Protein AF-A0A3B9Y610-F1 (afdb_monomer_lite)

Radius of gyration: 17.4 Å; chains: 1; bounding box: 48×42×44 Å

Foldseek 3Di:
DAPQPLQVLLVVQQFQAEWEPFEFFLADDQLLLLLCLWFVGSQPDDDLDQAADAHDTNVVLCVVLVFDEAEAEAPCVQVVPPLSDCAGPQQQTGNSQPNQSNYPVLVVDPVSVVRYYHNVCVLVCQQVVNHTRYYHYDGTLQQLLQADCDDPVPCRHSVNNSSNSNNNSVVCCVVVVSNCPTPPLQPDFDKDKDKRNADDPVQPAQVAFQPRVSRRHDIIITIQTSPPSGNDYDHPNAYSLLSNLQVCQLSVSDHGDSSVVCVTRHHPCRRSPPND

pLDDT: mean 95.51, std 7.19, range [44.25, 98.88]

Secondary structure (DSSP, 8-state):
-TT-TT-HHHHHHHHHSEEESSEE-SSSSHHHHHHHHHHSS-TT--SSS---B----HHHHHHHTT--EEEEETTGGGGTT-TT-SEETTTTEEGGG-SGGGBHHHHT-HHHHTTEEETHHHHHHHHTT---SEEEEE--TTTSSS-BS--TTSTTBGGGHHHHHHHHHHHHHHHHHHHHTSHHHHTS--EEEEE-SS--TT-------TT-SS-S-B--EEEEESS----EEE-S-EEHHHHHHHHHHHHT----GGGG-TTT----HHHH-TT-

Structure (mmCIF, N/CA/C/O backbone):
data_AF-A0A3B9Y610-F1
#
_entry.id   AF-A0A3B9Y610-F1
#
loop_
_atom_site.group_PDB
_atom_site.id
_atom_site.type_symbol
_atom_site.label_atom_id
_atom_site.label_alt_id
_atom_site.label_comp_id
_atom_site.label_asym_id
_atom_site.label_entity_id
_atom_site.label_seq_id
_atom_site.pdbx_PDB_ins_code
_atom_site.Cartn_x
_atom_site.Cartn_y
_atom_site.Cartn_z
_atom_site.occupancy
_atom_site.B_iso_or_equiv
_atom_site.auth_seq_id
_atom_site.auth_comp_id
_atom_site.auth_asym_id
_atom_site.auth_atom_id
_atom_site.pdbx_PDB_model_num
ATOM 1 N N . MET A 1 1 ? 7.900 -3.998 16.428 1.00 89.62 1 MET A N 1
ATOM 2 C CA . MET A 1 1 ? 7.480 -2.609 16.131 1.00 89.62 1 MET A CA 1
ATOM 3 C C . MET A 1 1 ? 6.734 -1.947 17.295 1.00 89.62 1 MET A C 1
ATOM 5 O O . MET A 1 1 ? 7.245 -0.974 17.835 1.00 89.62 1 MET A O 1
ATOM 9 N N . ILE A 1 2 ? 5.573 -2.460 17.735 1.00 94.31 2 ILE A N 1
ATOM 10 C CA . ILE A 1 2 ? 4.846 -1.898 18.895 1.00 94.31 2 ILE A CA 1
ATOM 11 C C . ILE A 1 2 ? 5.712 -1.953 20.163 1.00 94.31 2 ILE A C 1
ATOM 13 O O . ILE A 1 2 ? 6.322 -2.975 20.463 1.00 94.31 2 ILE A O 1
ATOM 17 N N . GLY A 1 3 ? 5.773 -0.842 20.894 1.00 95.69 3 GLY A N 1
ATOM 18 C CA . GLY A 1 3 ? 6.625 -0.641 22.066 1.00 95.69 3 GLY A CA 1
ATOM 19 C C . GLY A 1 3 ? 8.044 -0.150 21.754 1.00 95.69 3 GLY A C 1
ATOM 20 O O . GLY A 1 3 ? 8.757 0.218 22.686 1.00 95.69 3 GLY A O 1
ATOM 21 N N . ASN A 1 4 ? 8.464 -0.090 20.483 1.00 95.88 4 ASN A N 1
ATOM 22 C CA . ASN A 1 4 ? 9.794 0.406 20.118 1.00 95.88 4 ASN A CA 1
ATOM 23 C C . ASN A 1 4 ? 9.876 1.933 20.316 1.00 95.88 4 ASN A C 1
ATOM 25 O O . ASN A 1 4 ? 9.079 2.675 19.745 1.00 95.88 4 ASN A O 1
ATOM 29 N N . SER A 1 5 ? 10.851 2.421 21.089 1.00 97.88 5 SER A N 1
ATOM 30 C CA . SER A 1 5 ? 11.047 3.855 21.352 1.00 97.88 5 SER A CA 1
ATOM 31 C C . SER A 1 5 ? 11.418 4.678 20.115 1.00 97.88 5 SER A C 1
ATOM 33 O O . SER A 1 5 ? 11.210 5.888 20.124 1.00 97.88 5 SER A O 1
ATOM 35 N N . ASN A 1 6 ? 11.938 4.041 19.062 1.00 97.75 6 ASN A N 1
ATOM 36 C CA . ASN A 1 6 ? 12.231 4.678 17.775 1.00 97.75 6 ASN A CA 1
ATOM 37 C C . ASN A 1 6 ? 10.992 4.807 16.874 1.00 97.75 6 ASN A C 1
ATOM 39 O O . ASN A 1 6 ? 11.077 5.442 15.831 1.00 97.75 6 ASN A O 1
ATOM 43 N N . ALA A 1 7 ? 9.843 4.257 17.286 1.00 98.25 7 ALA A N 1
ATOM 44 C CA . ALA A 1 7 ? 8.570 4.336 16.569 1.00 98.25 7 ALA A CA 1
ATOM 45 C C . ALA A 1 7 ? 7.465 5.053 17.385 1.00 98.25 7 ALA A C 1
ATOM 47 O O . ALA A 1 7 ? 6.404 4.472 17.659 1.00 98.25 7 ALA A O 1
ATOM 48 N N . PRO A 1 8 ? 7.702 6.281 17.892 1.00 98.56 8 PRO A N 1
ATOM 49 C CA . PRO A 1 8 ? 6.757 6.951 18.780 1.00 98.56 8 PRO A CA 1
ATOM 50 C C . PRO A 1 8 ? 5.407 7.255 18.120 1.00 98.56 8 PRO A C 1
ATOM 52 O O . PRO A 1 8 ? 4.385 7.157 18.802 1.00 98.56 8 PRO A O 1
ATOM 55 N N . TRP A 1 9 ? 5.370 7.606 16.831 1.00 98.56 9 TRP A N 1
ATOM 56 C CA . TRP A 1 9 ? 4.111 7.868 16.139 1.00 98.56 9 TRP A CA 1
ATOM 57 C C . TRP A 1 9 ? 3.316 6.582 15.897 1.00 98.56 9 TRP A C 1
ATOM 59 O O . TRP A 1 9 ? 2.118 6.568 16.162 1.00 98.56 9 TRP A O 1
ATOM 69 N N . ILE A 1 10 ? 3.959 5.483 15.502 1.00 98.56 10 ILE A N 1
ATOM 70 C CA . ILE A 1 10 ? 3.293 4.180 15.337 1.00 98.56 10 ILE A CA 1
ATOM 71 C C . ILE A 1 10 ? 2.710 3.710 16.672 1.00 98.56 10 ILE A C 1
ATOM 73 O O . ILE A 1 10 ? 1.565 3.267 16.730 1.00 98.56 10 ILE A O 1
ATOM 77 N N . ASN A 1 11 ? 3.459 3.860 17.769 1.00 98.31 11 ASN A N 1
ATOM 78 C CA . ASN A 1 11 ? 2.964 3.548 19.112 1.00 98.31 11 ASN A CA 1
ATOM 79 C C . ASN A 1 11 ? 1.780 4.424 19.523 1.00 98.31 11 ASN A C 1
ATOM 81 O O . ASN A 1 11 ? 0.880 3.954 20.219 1.00 98.31 11 ASN A O 1
ATOM 85 N N . PHE A 1 12 ? 1.796 5.702 19.142 1.00 97.69 12 PHE A N 1
ATOM 86 C CA . PHE A 1 12 ? 0.671 6.602 19.352 1.00 97.69 12 PHE A CA 1
ATOM 87 C C . PHE A 1 12 ? -0.543 6.143 18.533 1.00 97.69 12 PHE A C 1
ATOM 89 O O . PHE A 1 12 ? -1.613 5.954 19.104 1.00 97.69 12 PHE A O 1
ATOM 96 N N . ALA A 1 13 ? -0.373 5.892 17.236 1.00 96.88 13 ALA A N 1
ATOM 97 C CA . ALA A 1 13 ? -1.438 5.464 16.337 1.00 96.88 13 ALA A CA 1
ATOM 98 C C . ALA A 1 13 ? -2.084 4.149 16.801 1.00 96.88 13 ALA A C 1
ATOM 100 O O . ALA A 1 13 ? -3.302 4.065 16.911 1.00 96.88 13 ALA A O 1
ATOM 101 N N . ALA A 1 14 ? -1.273 3.167 17.197 1.00 96.25 14 ALA A N 1
ATOM 102 C CA . ALA A 1 14 ? -1.730 1.880 17.719 1.00 96.25 14 ALA A CA 1
ATOM 103 C C . ALA A 1 14 ? -2.583 1.979 18.999 1.00 96.25 14 ALA A C 1
ATOM 105 O O . ALA A 1 14 ? -3.322 1.048 19.304 1.00 96.25 14 ALA A O 1
ATOM 106 N N . LYS A 1 15 ? -2.465 3.076 19.761 1.00 95.25 15 LYS A N 1
ATOM 107 C CA . LYS A 1 15 ? -3.249 3.329 20.983 1.00 95.25 15 LYS A CA 1
ATOM 108 C C . LYS A 1 15 ? -4.479 4.202 20.760 1.00 95.25 15 LYS A C 1
ATOM 110 O O . LYS A 1 15 ? -5.330 4.251 21.636 1.00 95.25 15 LYS A O 1
ATOM 115 N N . ASN A 1 16 ? -4.531 4.956 19.664 1.00 94.44 16 ASN A N 1
ATOM 116 C CA . ASN A 1 16 ? -5.570 5.967 19.449 1.00 94.44 16 ASN A CA 1
ATOM 117 C C . ASN A 1 16 ? -6.491 5.634 18.269 1.00 94.44 16 ASN A C 1
ATOM 119 O O . ASN A 1 16 ? -7.596 6.160 18.216 1.00 94.44 16 ASN A O 1
ATOM 123 N N . TYR A 1 17 ? -6.073 4.745 17.364 1.00 94.62 17 TYR A N 1
ATOM 124 C CA . TYR A 1 17 ? -6.817 4.374 16.158 1.00 94.62 17 TYR A CA 1
ATOM 125 C C . TYR A 1 17 ? -7.129 2.871 16.125 1.00 94.62 17 TYR A C 1
ATOM 127 O O . TYR A 1 17 ? -7.078 2.186 17.149 1.00 94.62 17 TYR A O 1
ATOM 135 N N . GLY A 1 18 ? -7.493 2.348 14.952 1.00 95.38 18 GLY A N 1
ATOM 136 C CA . GLY A 1 18 ? -7.676 0.922 14.724 1.00 95.38 18 GLY A CA 1
ATOM 137 C C . GLY A 1 18 ? -6.342 0.181 14.644 1.00 95.38 18 GLY A C 1
ATOM 138 O O . GLY A 1 18 ? -5.476 0.551 13.856 1.00 95.38 18 GLY A O 1
ATOM 139 N N . LEU A 1 19 ? -6.197 -0.895 15.415 1.00 97.12 19 LEU A N 1
ATOM 140 C CA . LEU A 1 19 ? -5.050 -1.802 15.391 1.00 97.12 19 LEU A CA 1
ATOM 141 C C . LEU A 1 19 ? -5.511 -3.247 15.159 1.00 97.12 19 LEU A C 1
ATOM 143 O O . LEU A 1 19 ? -6.217 -3.832 15.988 1.00 97.12 19 LEU A O 1
ATOM 147 N N . ALA A 1 20 ? -5.047 -3.859 14.070 1.00 97.75 20 ALA A N 1
ATOM 148 C CA . ALA A 1 20 ? -5.121 -5.305 13.901 1.00 97.75 20 ALA A CA 1
ATOM 149 C C . ALA A 1 20 ? -3.972 -5.953 14.684 1.00 97.75 20 ALA A C 1
ATOM 151 O O . ALA A 1 20 ? -2.805 -5.842 14.321 1.00 97.75 20 ALA A O 1
ATOM 152 N N . THR A 1 21 ? -4.295 -6.631 15.785 1.00 97.19 21 THR A N 1
ATOM 153 C CA . THR A 1 21 ? -3.287 -7.296 16.634 1.00 97.19 21 THR A CA 1
ATOM 154 C C . THR A 1 21 ? -2.893 -8.682 16.133 1.00 97.19 21 THR A C 1
ATOM 156 O O . THR A 1 21 ? -1.970 -9.283 16.675 1.00 97.19 21 THR A O 1
ATOM 159 N N . ASN A 1 22 ? -3.570 -9.188 15.103 1.00 97.62 22 ASN A N 1
ATOM 160 C CA . ASN A 1 22 ? -3.384 -10.525 14.548 1.00 97.62 22 ASN A CA 1
ATOM 161 C C . ASN A 1 22 ? -3.353 -10.464 13.010 1.00 97.62 22 ASN A C 1
ATOM 163 O O . ASN A 1 22 ? -4.189 -11.066 12.340 1.00 97.62 22 ASN A O 1
ATOM 167 N N . TYR A 1 23 ? -2.438 -9.659 12.465 1.00 98.50 23 TYR A N 1
ATOM 168 C CA . TYR A 1 23 ? -2.268 -9.465 11.026 1.00 98.50 23 TYR A CA 1
ATOM 169 C C . TYR A 1 23 ? -0.932 -10.060 10.562 1.00 98.50 23 TYR A C 1
ATOM 171 O O . TYR A 1 23 ? 0.079 -9.916 11.252 1.00 98.50 23 TYR A O 1
ATOM 179 N N . PHE A 1 24 ? -0.925 -10.701 9.393 1.00 98.44 24 PHE A N 1
ATOM 180 C CA . PHE A 1 24 ? 0.249 -11.361 8.824 1.00 98.44 24 PHE A CA 1
ATOM 181 C C . PHE A 1 24 ? 0.546 -10.924 7.387 1.00 98.44 24 PHE A C 1
ATOM 183 O O . PHE A 1 24 ? -0.374 -10.653 6.610 1.00 98.44 24 PHE A O 1
ATOM 190 N N . GLY A 1 25 ? 1.826 -10.952 7.014 1.00 98.06 25 GLY A N 1
ATOM 191 C CA . GLY A 1 25 ? 2.225 -11.018 5.611 1.00 98.06 25 GLY A CA 1
ATOM 192 C C . GLY A 1 25 ? 1.670 -12.288 4.953 1.00 98.06 25 GLY A C 1
ATOM 193 O O . GLY A 1 25 ? 1.399 -13.295 5.618 1.00 98.06 25 GLY A O 1
ATOM 194 N N . VAL A 1 26 ? 1.482 -12.269 3.638 1.00 98.31 26 VAL A N 1
ATOM 195 C CA . VAL A 1 26 ? 1.035 -13.444 2.871 1.00 98.31 26 VAL A CA 1
ATOM 196 C C . VAL A 1 26 ? 2.190 -14.407 2.620 1.00 98.31 26 VAL A C 1
ATOM 198 O O . VAL A 1 26 ? 1.982 -15.616 2.622 1.00 98.31 26 VAL A O 1
ATOM 201 N N . THR A 1 27 ? 3.405 -13.915 2.408 1.00 97.06 27 THR A N 1
ATOM 202 C CA . THR A 1 27 ? 4.582 -14.763 2.183 1.00 97.06 27 THR A CA 1
ATOM 203 C C . THR A 1 27 ? 5.874 -13.977 2.415 1.00 97.06 27 THR A C 1
ATOM 205 O O . THR A 1 27 ? 5.803 -12.862 2.911 1.00 97.06 27 THR A O 1
ATOM 208 N N . HIS A 1 28 ? 7.013 -14.578 2.073 1.00 94.88 28 HIS A N 1
ATOM 209 C CA . HIS A 1 28 ? 8.310 -13.920 1.891 1.00 94.88 28 HIS A CA 1
ATOM 210 C C . HIS A 1 28 ? 8.792 -14.203 0.459 1.00 94.88 28 HIS A C 1
ATOM 212 O O . HIS A 1 28 ? 8.617 -15.347 0.015 1.00 94.88 28 HIS A O 1
ATOM 218 N N . PRO A 1 29 ? 9.437 -13.266 -0.265 1.00 95.25 29 PRO A N 1
ATOM 219 C CA . PRO A 1 29 ? 9.787 -11.892 0.120 1.00 95.25 29 PRO A CA 1
ATOM 220 C C . PRO A 1 29 ? 8.720 -10.846 -0.294 1.00 95.25 29 PRO A C 1
ATOM 222 O O . PRO A 1 29 ? 7.618 -11.204 -0.725 1.00 95.25 29 PRO A O 1
ATOM 225 N N . SER A 1 30 ? 9.074 -9.557 -0.201 1.00 96.38 30 SER A N 1
ATOM 226 C CA . SER A 1 30 ? 8.234 -8.374 -0.424 1.00 96.38 30 SER A CA 1
ATOM 227 C C . SER A 1 30 ? 7.291 -8.441 -1.627 1.00 96.38 30 SER A C 1
ATOM 229 O O . SER A 1 30 ? 6.075 -8.293 -1.479 1.00 96.38 30 SER A O 1
ATOM 231 N N . GLN A 1 31 ? 7.807 -8.622 -2.847 1.00 98.06 31 GLN A N 1
ATOM 232 C CA . GLN A 1 31 ? 7.026 -8.414 -4.075 1.00 98.06 31 GLN A CA 1
ATOM 233 C C . GLN A 1 31 ? 5.739 -9.259 -4.156 1.00 98.06 31 GLN A C 1
ATOM 235 O O . GLN A 1 31 ? 4.675 -8.695 -4.449 1.00 98.06 31 GLN A O 1
ATOM 240 N N . PRO A 1 32 ? 5.758 -10.576 -3.870 1.00 98.38 32 PRO A N 1
ATOM 241 C CA . PRO A 1 32 ? 4.545 -11.376 -3.737 1.00 98.38 32 PRO A CA 1
ATOM 242 C C . PRO A 1 32 ? 3.454 -10.782 -2.828 1.00 98.38 32 PRO A C 1
ATOM 244 O O . PRO A 1 32 ? 2.271 -10.957 -3.130 1.00 98.38 32 PRO A O 1
ATOM 247 N N . ASN A 1 33 ? 3.811 -10.074 -1.749 1.00 98.62 33 ASN A N 1
ATOM 248 C CA . ASN A 1 33 ? 2.855 -9.444 -0.832 1.00 98.62 33 ASN A CA 1
ATOM 249 C C . ASN A 1 33 ? 2.161 -8.230 -1.465 1.00 98.62 33 ASN A C 1
ATOM 251 O O . ASN A 1 33 ? 0.942 -8.088 -1.340 1.00 98.62 33 ASN A O 1
ATOM 255 N N . TYR A 1 34 ? 2.887 -7.406 -2.228 1.00 98.75 34 TYR A N 1
ATOM 256 C CA . TYR A 1 34 ? 2.302 -6.305 -3.008 1.00 98.75 34 TYR A CA 1
ATOM 257 C C . TYR A 1 34 ? 1.321 -6.820 -4.072 1.00 98.75 34 TYR A C 1
ATOM 259 O O . TYR A 1 34 ? 0.224 -6.273 -4.234 1.00 98.75 34 TYR A O 1
ATOM 267 N N . ILE A 1 35 ? 1.673 -7.913 -4.761 1.00 98.81 35 ILE A N 1
ATOM 268 C CA . ILE A 1 35 ? 0.782 -8.579 -5.726 1.00 98.81 35 ILE A CA 1
ATOM 269 C C . ILE A 1 35 ? -0.437 -9.175 -5.012 1.00 98.81 35 ILE A C 1
ATOM 271 O O . ILE A 1 35 ? -1.568 -8.979 -5.460 1.00 98.81 35 ILE A O 1
ATOM 275 N N . ALA A 1 36 ? -0.248 -9.820 -3.859 1.00 98.75 36 ALA A N 1
ATOM 276 C CA . ALA A 1 36 ? -1.333 -10.343 -3.034 1.00 98.75 36 ALA A CA 1
ATOM 277 C C . ALA A 1 36 ? -2.319 -9.251 -2.591 1.00 98.75 36 ALA A C 1
ATOM 279 O O . ALA A 1 36 ? -3.531 -9.439 -2.715 1.00 98.75 36 ALA A O 1
ATOM 280 N N . ALA A 1 37 ? -1.811 -8.098 -2.149 1.00 98.81 37 ALA A N 1
ATOM 281 C CA . ALA A 1 37 ? -2.604 -6.954 -1.703 1.00 98.81 37 ALA A CA 1
ATOM 282 C C . ALA A 1 37 ? -3.387 -6.258 -2.830 1.00 98.81 37 ALA A C 1
ATOM 284 O O . ALA A 1 37 ? -4.297 -5.484 -2.546 1.00 98.81 37 ALA A O 1
ATOM 285 N N . THR A 1 38 ? -3.043 -6.504 -4.099 1.00 98.88 38 THR A N 1
ATOM 286 C CA . THR A 1 38 ? -3.641 -5.803 -5.251 1.00 98.88 38 THR A CA 1
ATOM 287 C C . THR A 1 38 ? -4.281 -6.722 -6.294 1.00 98.88 38 THR A C 1
ATOM 289 O O . THR A 1 38 ? -4.947 -6.231 -7.200 1.00 98.88 38 THR A O 1
ATOM 292 N N . SER A 1 39 ? -4.147 -8.044 -6.166 1.00 98.75 39 SER A N 1
ATOM 293 C CA . SER A 1 39 ? -4.788 -9.031 -7.056 1.00 98.75 39 SER A CA 1
ATOM 294 C C . SER A 1 39 ? -5.386 -10.245 -6.330 1.00 98.75 39 SER A C 1
ATOM 296 O O . SER A 1 39 ? -5.898 -11.166 -6.970 1.00 98.75 39 SER A O 1
ATOM 298 N N . GLY A 1 40 ? -5.305 -10.281 -4.996 1.00 98.56 40 GLY A N 1
ATOM 299 C CA . GLY A 1 40 ? -5.894 -11.336 -4.169 1.00 98.56 40 GLY A CA 1
ATOM 300 C C . GLY A 1 40 ? -5.179 -12.687 -4.255 1.00 98.56 40 GLY A C 1
ATOM 301 O O . GLY A 1 40 ? -5.732 -13.702 -3.845 1.00 98.56 40 GLY A O 1
ATOM 302 N N . SER A 1 41 ? -3.976 -12.742 -4.828 1.00 98.38 41 SER A N 1
ATOM 303 C CA . SER A 1 41 ? -3.120 -13.932 -4.910 1.00 98.38 41 SER A CA 1
ATOM 304 C C . SER A 1 41 ? -1.678 -13.502 -5.162 1.00 98.38 41 SER A C 1
ATOM 306 O O . SER A 1 41 ? -1.453 -12.421 -5.689 1.00 98.38 41 SER A O 1
ATOM 308 N N . THR A 1 42 ? -0.693 -14.351 -4.865 1.00 98.44 42 THR A N 1
ATOM 309 C CA . THR A 1 42 ? 0.686 -14.120 -5.337 1.00 98.44 42 THR A CA 1
ATOM 310 C C . THR A 1 42 ? 0.825 -14.362 -6.844 1.00 98.44 42 THR A C 1
ATOM 312 O O . THR A 1 42 ? 1.830 -13.994 -7.438 1.00 98.44 42 THR A O 1
ATOM 315 N N . ASN A 1 43 ? -0.167 -15.005 -7.481 1.00 98.06 43 ASN A N 1
ATOM 316 C CA . ASN A 1 43 ? -0.164 -15.387 -8.899 1.00 98.06 43 ASN A CA 1
ATOM 317 C C . ASN A 1 43 ? 1.102 -16.145 -9.342 1.00 98.06 43 ASN A C 1
ATOM 319 O O . ASN A 1 43 ? 1.513 -16.063 -10.497 1.00 98.06 43 ASN A O 1
ATOM 323 N N . GLY A 1 44 ? 1.703 -16.908 -8.423 1.00 96.94 44 GLY A N 1
ATOM 324 C CA . GLY A 1 44 ? 2.918 -17.680 -8.684 1.00 96.94 44 GLY A CA 1
ATOM 325 C C . GLY A 1 44 ? 4.213 -16.865 -8.651 1.00 96.94 44 GLY A C 1
ATOM 326 O O . GLY A 1 44 ? 5.258 -17.420 -8.976 1.00 96.94 44 GLY A O 1
ATOM 327 N N . VAL A 1 45 ? 4.168 -15.588 -8.259 1.00 97.94 45 VAL A N 1
ATOM 328 C CA . VAL A 1 45 ? 5.365 -14.800 -7.937 1.00 97.94 45 VAL A CA 1
ATOM 329 C C . VAL A 1 45 ? 5.939 -15.317 -6.617 1.00 97.94 45 VAL A C 1
ATOM 331 O O . VAL A 1 45 ? 5.195 -15.498 -5.651 1.00 97.94 45 VAL A O 1
ATOM 334 N N . ILE A 1 46 ? 7.243 -15.597 -6.600 1.00 96.44 46 ILE A N 1
ATOM 335 C CA . ILE A 1 46 ? 7.940 -16.259 -5.480 1.00 96.44 46 ILE A CA 1
ATOM 336 C C . ILE A 1 46 ? 9.185 -15.507 -4.999 1.00 96.44 46 ILE A C 1
ATOM 338 O O . ILE A 1 46 ? 9.799 -15.919 -4.021 1.00 96.44 46 ILE A O 1
ATOM 342 N N . ASP A 1 47 ? 9.591 -14.458 -5.706 1.00 96.38 47 ASP A N 1
ATOM 343 C CA . ASP A 1 47 ? 10.779 -13.672 -5.402 1.00 96.38 47 ASP A CA 1
ATOM 344 C C . ASP A 1 47 ? 10.592 -12.212 -5.845 1.00 96.38 47 ASP A C 1
ATOM 346 O O . ASP A 1 47 ? 9.533 -11.842 -6.356 1.00 96.38 47 ASP A O 1
ATOM 350 N N . ASP A 1 48 ? 11.627 -11.405 -5.614 1.00 96.25 48 ASP A N 1
ATOM 351 C CA . ASP A 1 48 ? 11.679 -9.968 -5.901 1.00 96.25 48 ASP A CA 1
ATOM 352 C C . ASP A 1 48 ? 12.191 -9.638 -7.322 1.00 96.25 48 ASP A C 1
ATOM 354 O O . ASP A 1 48 ? 12.646 -8.522 -7.592 1.00 96.25 48 ASP A O 1
ATOM 358 N N . SER A 1 49 ? 12.203 -10.614 -8.236 1.00 97.31 49 SER A N 1
ATOM 359 C CA . SER A 1 49 ? 12.646 -10.383 -9.611 1.00 97.31 49 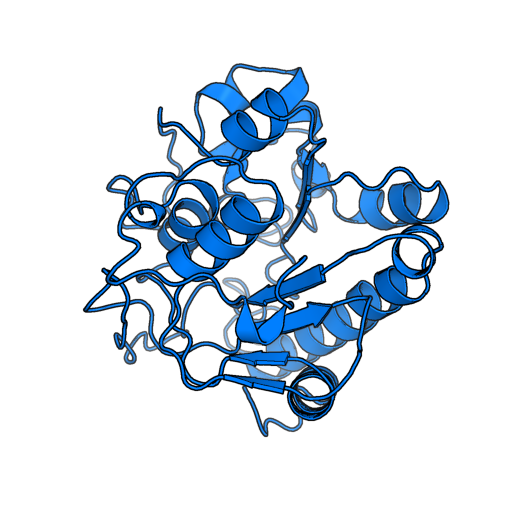SER A CA 1
ATOM 360 C C . SER A 1 49 ? 11.631 -9.560 -10.397 1.00 97.31 49 SER A C 1
ATOM 362 O O . SER A 1 49 ? 10.414 -9.641 -10.212 1.00 97.31 49 SER A O 1
ATOM 364 N N . ASP A 1 50 ? 12.122 -8.828 -11.396 1.00 97.75 50 ASP A N 1
ATOM 365 C CA . ASP A 1 50 ? 11.230 -8.132 -12.309 1.00 97.75 50 ASP A CA 1
ATOM 366 C C . ASP A 1 50 ? 10.318 -9.106 -13.064 1.00 97.75 50 ASP A C 1
ATOM 368 O O . ASP A 1 50 ? 10.778 -9.955 -13.829 1.00 97.75 50 ASP A O 1
ATOM 372 N N . ILE A 1 51 ? 9.006 -8.951 -12.874 1.00 97.44 51 ILE A N 1
ATOM 373 C CA . ILE A 1 51 ? 7.981 -9.765 -13.526 1.00 97.44 51 ILE A CA 1
ATOM 374 C C . ILE A 1 51 ? 6.935 -8.913 -14.240 1.00 97.44 51 ILE A C 1
ATOM 376 O O . ILE A 1 51 ? 6.667 -7.772 -13.869 1.00 97.44 51 ILE A O 1
ATOM 380 N N . THR A 1 52 ? 6.304 -9.503 -15.250 1.00 98.38 52 THR A N 1
ATOM 381 C CA . THR A 1 52 ? 5.068 -8.993 -15.847 1.00 98.38 52 THR A CA 1
ATOM 382 C C . THR A 1 52 ? 4.046 -10.119 -15.817 1.00 98.38 52 THR A C 1
ATOM 384 O O . THR A 1 52 ? 4.259 -11.167 -16.427 1.00 98.38 52 THR A O 1
ATOM 387 N N . ILE A 1 53 ? 2.936 -9.911 -15.116 1.00 98.31 53 ILE A N 1
ATOM 388 C CA . ILE A 1 53 ? 1.844 -10.879 -14.985 1.00 98.31 53 ILE A CA 1
ATOM 389 C C . ILE A 1 53 ? 0.583 -10.358 -15.675 1.00 98.31 53 ILE A C 1
ATOM 391 O O . ILE A 1 53 ? 0.285 -9.166 -15.660 1.00 98.31 53 ILE A O 1
ATOM 395 N N . ASN A 1 54 ? -0.164 -11.261 -16.310 1.00 98.44 54 ASN A N 1
ATOM 396 C CA . ASN A 1 54 ? -1.399 -10.936 -17.023 1.00 98.44 54 ASN A CA 1
ATOM 397 C C . ASN A 1 54 ? -2.602 -11.517 -16.273 1.00 98.44 54 ASN A C 1
ATOM 399 O O . ASN A 1 54 ? -3.071 -12.614 -16.583 1.00 98.44 54 ASN A O 1
ATOM 403 N N . VAL A 1 55 ? -3.041 -10.804 -15.239 1.00 98.56 55 VAL A N 1
ATOM 404 C CA . VAL A 1 55 ? -4.129 -11.209 -14.341 1.00 98.56 55 VAL A CA 1
ATOM 405 C C . VAL A 1 55 ? -5.007 -10.002 -13.999 1.00 98.56 55 VAL A C 1
ATOM 407 O O . VAL A 1 55 ? -4.488 -8.884 -13.980 1.00 98.56 55 VAL A O 1
ATOM 410 N N . PRO A 1 56 ? -6.304 -10.205 -13.693 1.00 98.62 56 PRO A N 1
ATOM 411 C CA . PRO A 1 56 ? -7.138 -9.144 -13.142 1.00 98.62 56 PRO A CA 1
ATOM 412 C C . PRO A 1 56 ? -6.572 -8.618 -11.824 1.00 98.62 56 PRO A C 1
ATOM 414 O O . PRO A 1 56 ? -6.088 -9.398 -10.998 1.00 98.62 56 PRO A O 1
ATOM 417 N N . ASN A 1 57 ? -6.662 -7.310 -11.623 1.00 98.88 57 ASN A N 1
ATOM 418 C CA . ASN A 1 57 ? -6.150 -6.639 -10.433 1.00 98.88 57 ASN A CA 1
ATOM 419 C C . ASN A 1 57 ? -7.086 -5.504 -9.979 1.00 98.88 57 ASN A C 1
ATOM 421 O O . ASN A 1 57 ? -8.094 -5.199 -10.621 1.00 98.88 57 ASN A O 1
ATOM 425 N N . ILE A 1 58 ? -6.757 -4.875 -8.853 1.00 98.88 58 ILE A N 1
ATOM 426 C CA . ILE A 1 58 ? -7.570 -3.823 -8.237 1.00 98.88 58 ILE A CA 1
ATOM 427 C C . ILE A 1 58 ? -7.801 -2.628 -9.173 1.00 98.88 58 ILE A C 1
ATOM 429 O O . ILE A 1 58 ? -8.854 -2.003 -9.099 1.00 98.88 58 ILE A O 1
ATOM 433 N N . VAL A 1 59 ? -6.885 -2.323 -10.102 1.00 98.88 59 VAL A N 1
ATOM 434 C CA . VAL A 1 59 ? -7.087 -1.243 -11.084 1.00 98.88 59 VAL A CA 1
ATOM 435 C C . VAL A 1 59 ? -8.300 -1.528 -11.967 1.00 98.88 59 VAL A C 1
ATOM 437 O O . VAL A 1 59 ? -9.121 -0.635 -12.177 1.00 98.88 59 VAL A O 1
ATOM 440 N N . ASP A 1 60 ? -8.461 -2.769 -12.430 1.00 98.81 60 ASP A N 1
ATOM 441 C CA . ASP A 1 60 ? -9.616 -3.165 -13.242 1.00 98.81 60 ASP A CA 1
ATOM 442 C C . ASP A 1 60 ? -10.922 -2.997 -12.471 1.00 98.81 60 ASP A C 1
ATOM 444 O O . ASP A 1 60 ? -11.900 -2.457 -12.990 1.00 98.81 60 ASP A O 1
ATOM 448 N N . GLN A 1 61 ? -10.925 -3.427 -11.210 1.00 98.81 61 GLN A N 1
ATOM 449 C CA . GLN A 1 61 ? -12.068 -3.290 -10.318 1.00 98.81 61 GLN A CA 1
ATOM 450 C C . GLN A 1 61 ? -12.436 -1.825 -10.074 1.00 98.81 61 GLN A C 1
ATOM 452 O O . GLN A 1 61 ? -13.613 -1.467 -10.163 1.00 98.81 61 GLN A O 1
ATOM 457 N N . LEU A 1 62 ? -11.447 -0.974 -9.791 1.00 98.88 62 LEU A N 1
ATOM 458 C CA . LEU A 1 62 ? -11.650 0.451 -9.544 1.00 98.88 62 LEU A CA 1
ATOM 459 C C . LEU A 1 62 ? -12.215 1.149 -10.781 1.00 98.88 62 LEU A C 1
ATOM 461 O O . LEU A 1 62 ? -13.243 1.822 -10.691 1.00 98.88 62 LEU A O 1
ATOM 465 N N . GLU A 1 63 ? -11.605 0.940 -11.946 1.00 98.69 63 GLU A N 1
ATOM 466 C CA . GLU A 1 63 ? -12.042 1.571 -13.193 1.00 98.69 63 GLU A CA 1
ATOM 467 C C . GLU A 1 63 ? -13.433 1.087 -13.627 1.00 98.69 63 GLU A C 1
ATOM 469 O O . GLU A 1 63 ? -14.271 1.909 -14.007 1.00 98.69 63 GLU A O 1
ATOM 474 N N . ALA A 1 64 ? -13.738 -0.208 -13.476 1.00 98.62 64 ALA A N 1
ATOM 475 C CA . ALA A 1 64 ? -15.073 -0.754 -13.739 1.00 98.62 64 ALA A CA 1
ATOM 476 C C . ALA A 1 64 ? -16.167 -0.124 -12.854 1.00 98.62 64 ALA A C 1
ATOM 478 O O . ALA A 1 64 ? -17.327 -0.053 -13.260 1.00 98.62 64 ALA A O 1
ATOM 479 N N . HIS A 1 65 ? -15.796 0.386 -11.676 1.00 98.56 65 HIS A N 1
ATOM 480 C CA . HIS A 1 65 ? -16.689 1.072 -10.737 1.00 98.56 65 HIS A CA 1
ATOM 481 C C . HIS A 1 65 ? -16.513 2.598 -10.742 1.00 98.56 65 HIS A C 1
ATOM 483 O O . HIS A 1 65 ? -16.957 3.278 -9.813 1.00 98.56 65 HIS A O 1
ATOM 489 N N . SER A 1 66 ? -15.895 3.157 -11.792 1.00 98.19 66 SER A N 1
ATOM 490 C CA . SER A 1 66 ? -15.662 4.602 -11.947 1.00 98.19 66 SER A CA 1
ATOM 491 C C . SER A 1 66 ? -14.917 5.240 -10.764 1.00 98.19 66 SER A C 1
ATOM 493 O O . SER A 1 66 ? -15.131 6.411 -10.444 1.00 98.19 66 SER A O 1
ATOM 495 N N . LYS A 1 67 ? -14.053 4.472 -10.094 1.00 98.38 67 LYS A N 1
ATOM 496 C CA . LYS A 1 67 ? -13.149 4.959 -9.052 1.00 98.38 67 LYS A CA 1
ATOM 497 C C . LYS A 1 67 ? -11.827 5.366 -9.683 1.00 98.38 67 LYS A C 1
ATOM 499 O O . LYS A 1 67 ? -11.245 4.628 -10.474 1.00 98.38 67 LYS A O 1
ATOM 504 N N . THR A 1 68 ? -11.347 6.550 -9.325 1.00 98.50 68 THR A N 1
ATOM 505 C CA . THR A 1 68 ? -10.015 7.006 -9.724 1.00 98.50 68 THR A CA 1
ATOM 506 C C . THR A 1 68 ? -8.958 6.386 -8.823 1.00 98.50 68 THR A C 1
ATOM 508 O O . THR A 1 68 ? -9.207 6.118 -7.644 1.00 98.50 68 THR A O 1
ATOM 511 N N . TRP A 1 69 ? -7.761 6.184 -9.365 1.00 98.81 69 TRP A N 1
ATOM 512 C CA . TRP A 1 69 ? -6.648 5.597 -8.635 1.00 98.81 69 TRP A CA 1
ATOM 513 C C . TRP A 1 69 ? -5.332 6.281 -8.994 1.00 98.81 69 TRP A C 1
ATOM 515 O O . TRP A 1 69 ? -5.198 6.853 -10.079 1.00 98.81 69 TRP A O 1
ATOM 525 N N . LYS A 1 70 ? -4.372 6.245 -8.070 1.00 98.88 70 LYS A N 1
ATOM 526 C CA . LYS A 1 70 ? -2.998 6.688 -8.313 1.00 98.88 70 LYS A CA 1
ATOM 527 C C . LYS A 1 70 ? -2.028 5.957 -7.388 1.00 98.88 70 LYS A C 1
ATOM 529 O O . LYS A 1 70 ? -2.323 5.778 -6.205 1.00 98.88 70 LYS A O 1
ATOM 534 N N . GLY A 1 71 ? -0.880 5.567 -7.932 1.00 98.81 71 GLY A N 1
ATOM 535 C CA . GLY A 1 71 ? 0.272 5.080 -7.182 1.00 98.81 71 GLY A CA 1
ATOM 536 C C . GLY A 1 71 ? 1.285 6.202 -6.974 1.00 98.81 71 GLY A C 1
ATOM 537 O O . GLY A 1 71 ? 1.762 6.791 -7.940 1.00 98.81 71 GLY A O 1
ATOM 538 N N . TYR A 1 72 ? 1.604 6.503 -5.721 1.00 98.88 72 TYR A N 1
ATOM 539 C CA . TYR A 1 72 ? 2.592 7.494 -5.317 1.00 98.88 72 TYR A CA 1
ATOM 540 C C . TYR A 1 72 ? 3.833 6.779 -4.782 1.00 98.88 72 TYR A C 1
ATOM 542 O O . TYR A 1 72 ? 3.845 6.294 -3.650 1.00 98.88 72 TYR A O 1
ATOM 550 N N . MET A 1 73 ? 4.881 6.727 -5.596 1.00 98.81 73 MET A N 1
ATOM 551 C CA . MET A 1 73 ? 6.098 5.978 -5.299 1.00 98.81 73 MET A CA 1
ATOM 552 C C . MET A 1 73 ? 7.225 6.950 -4.961 1.00 98.81 73 MET A C 1
ATOM 554 O O . MET A 1 73 ? 7.591 7.804 -5.775 1.00 98.81 73 MET A O 1
ATOM 558 N N . GLN A 1 74 ? 7.758 6.888 -3.744 1.00 98.69 74 GLN A N 1
ATOM 559 C CA . GLN A 1 74 ? 8.828 7.797 -3.343 1.00 98.69 74 GLN A CA 1
ATOM 560 C C . GLN A 1 74 ? 10.104 7.508 -4.140 1.00 98.69 74 GLN A C 1
ATOM 562 O O . GLN A 1 74 ? 10.448 6.359 -4.403 1.00 98.69 74 GLN A O 1
ATOM 567 N N . SER A 1 75 ? 10.800 8.573 -4.546 1.00 98.44 75 SER A N 1
ATOM 568 C CA . SER A 1 75 ? 12.060 8.500 -5.296 1.00 98.44 75 SER A CA 1
ATOM 569 C C . SER A 1 75 ? 11.947 7.930 -6.726 1.00 98.44 75 SER A C 1
ATOM 571 O O . SER A 1 75 ? 12.968 7.777 -7.399 1.00 98.44 75 SER A O 1
ATOM 573 N N . LEU A 1 76 ? 10.733 7.706 -7.253 1.00 98.56 76 LEU A N 1
ATOM 574 C CA . LEU A 1 76 ? 10.492 7.260 -8.637 1.00 98.56 76 LEU A CA 1
ATOM 575 C C . LEU A 1 76 ? 11.030 8.250 -9.682 1.00 98.56 76 LEU A C 1
ATOM 577 O O . LEU A 1 76 ? 11.500 7.853 -10.747 1.00 98.56 76 LEU A O 1
ATOM 581 N N . SER A 1 77 ? 11.011 9.551 -9.392 1.00 98.00 77 SER A N 1
ATOM 582 C CA . SER A 1 77 ? 11.565 10.585 -10.281 1.00 98.00 77 SER A CA 1
ATOM 583 C C . SER A 1 77 ? 13.052 10.372 -10.598 1.00 98.00 77 SER A C 1
ATOM 585 O O . SER A 1 77 ? 13.509 10.748 -11.681 1.00 98.00 77 SER A O 1
ATOM 587 N N . LEU A 1 78 ? 13.795 9.687 -9.718 1.00 98.19 78 LEU A N 1
ATOM 588 C CA . LEU A 1 78 ? 15.200 9.323 -9.928 1.00 98.19 78 LEU A CA 1
ATOM 589 C C . LEU A 1 78 ? 15.390 8.278 -11.041 1.00 98.19 78 LEU A C 1
ATOM 591 O O . LEU A 1 78 ? 16.520 8.046 -11.470 1.00 98.19 78 LEU A O 1
ATOM 595 N N . CYS A 1 79 ? 14.307 7.676 -11.540 1.00 97.69 79 CYS A N 1
ATOM 596 C CA . CYS A 1 79 ? 14.310 6.802 -12.713 1.00 97.69 79 CYS A CA 1
ATOM 597 C C . CYS A 1 79 ? 14.362 7.550 -14.049 1.00 97.69 79 CYS A C 1
ATOM 599 O O . CYS A 1 79 ? 14.396 6.914 -15.103 1.00 97.69 79 CYS A O 1
ATOM 601 N N . ASN A 1 80 ? 14.356 8.889 -14.039 1.00 96.00 80 ASN A N 1
ATOM 602 C CA . ASN A 1 80 ? 14.437 9.725 -15.242 1.00 96.00 80 ASN A CA 1
ATOM 603 C C . ASN A 1 80 ? 13.378 9.364 -16.304 1.00 96.00 80 ASN A C 1
ATOM 605 O O . ASN A 1 80 ? 13.654 9.355 -17.502 1.00 96.00 80 ASN A O 1
ATOM 609 N N . GLY A 1 81 ? 12.162 9.039 -15.852 1.00 93.62 81 GLY A N 1
ATOM 610 C CA . GLY A 1 81 ? 11.027 8.680 -16.707 1.00 93.62 81 GLY A CA 1
ATOM 611 C C . GLY A 1 81 ? 10.946 7.204 -17.111 1.00 93.62 81 GLY A C 1
ATOM 612 O O . GLY A 1 81 ? 9.950 6.812 -17.715 1.00 93.62 81 GLY A O 1
ATOM 613 N N . ASN A 1 82 ? 11.930 6.365 -16.764 1.00 96.38 82 ASN A N 1
ATOM 614 C CA . ASN A 1 82 ? 11.821 4.920 -16.959 1.00 96.38 82 ASN A CA 1
ATOM 615 C C . ASN A 1 82 ? 11.044 4.267 -15.805 1.00 96.38 82 ASN A C 1
ATOM 617 O O . ASN A 1 82 ? 11.638 3.783 -14.846 1.00 96.38 82 ASN A O 1
ATOM 621 N N . LEU A 1 83 ? 9.717 4.228 -15.920 1.00 94.88 83 LEU A N 1
ATOM 622 C CA . LEU A 1 83 ? 8.830 3.624 -14.915 1.00 94.88 83 LEU A CA 1
ATOM 623 C C . LEU A 1 83 ? 9.007 2.102 -14.758 1.00 94.88 83 LEU A C 1
ATOM 625 O O . LEU A 1 83 ? 8.496 1.529 -13.807 1.00 94.88 83 LEU A O 1
ATOM 629 N N . LEU A 1 84 ? 9.714 1.440 -15.680 1.00 97.06 84 LEU A N 1
ATOM 630 C CA . LEU A 1 84 ? 9.992 -0.000 -15.621 1.00 97.06 84 LEU A CA 1
ATOM 631 C C . LEU A 1 84 ? 11.436 -0.305 -15.200 1.00 97.06 84 LEU A C 1
ATOM 633 O O . LEU A 1 84 ? 11.885 -1.440 -15.337 1.00 97.06 84 LEU A O 1
ATOM 637 N N . ALA A 1 85 ? 12.189 0.694 -14.735 1.00 97.00 85 ALA A N 1
ATOM 638 C CA . ALA A 1 85 ? 13.516 0.465 -14.179 1.00 97.00 85 ALA A CA 1
ATOM 639 C C . ALA A 1 85 ? 13.420 -0.416 -12.927 1.00 97.00 85 ALA A C 1
ATOM 641 O O . ALA A 1 85 ? 12.607 -0.131 -12.054 1.00 97.00 85 ALA A O 1
ATOM 642 N N . SER A 1 86 ? 14.281 -1.433 -12.820 1.00 96.94 86 SER A N 1
ATOM 643 C CA . SER A 1 86 ? 14.334 -2.326 -11.653 1.00 96.94 86 SER A CA 1
ATOM 644 C C . SER A 1 86 ? 14.575 -1.548 -10.358 1.00 96.94 86 SER A C 1
ATOM 646 O O . SER A 1 86 ? 13.912 -1.778 -9.354 1.00 96.94 86 SER A O 1
ATOM 648 N N . SER A 1 87 ? 15.495 -0.579 -10.394 1.00 97.06 87 SER A N 1
ATOM 649 C CA . SER A 1 87 ? 15.751 0.334 -9.282 1.00 97.06 87 SER A CA 1
ATOM 650 C C . SER A 1 87 ? 16.394 1.637 -9.743 1.00 97.06 87 SER A C 1
ATOM 652 O O . SER A 1 87 ? 16.987 1.722 -10.826 1.00 97.06 87 SER A O 1
ATOM 654 N N . CYS A 1 88 ? 16.268 2.679 -8.918 1.00 96.88 88 CYS A N 1
ATOM 655 C CA . CYS A 1 88 ? 16.743 4.027 -9.227 1.00 96.88 88 CYS A CA 1
ATOM 656 C C . CYS A 1 88 ? 17.253 4.748 -7.981 1.00 96.88 88 CYS A C 1
ATOM 658 O O . CYS A 1 88 ? 16.951 4.380 -6.846 1.00 96.88 88 CYS A O 1
ATOM 660 N N . GLY A 1 89 ? 18.041 5.807 -8.190 1.00 95.00 89 GLY A N 1
ATOM 661 C CA . GLY A 1 89 ? 18.493 6.647 -7.082 1.00 95.00 89 GLY A CA 1
ATOM 662 C C . GLY A 1 89 ? 19.394 5.926 -6.083 1.00 95.00 89 GLY A C 1
ATOM 663 O O . GLY A 1 89 ? 19.329 6.239 -4.905 1.00 95.00 89 GLY A O 1
ATOM 664 N N . ASN A 1 90 ? 20.219 4.974 -6.538 1.00 94.12 90 ASN A N 1
ATOM 665 C CA . ASN A 1 90 ? 21.032 4.107 -5.675 1.00 94.12 90 ASN A CA 1
ATOM 666 C C . ASN A 1 90 ? 20.176 3.204 -4.768 1.00 94.12 90 ASN A C 1
ATOM 668 O O . ASN A 1 90 ? 20.395 3.177 -3.559 1.00 94.12 90 ASN A O 1
ATOM 672 N N . GLN A 1 91 ? 19.216 2.485 -5.367 1.00 95.31 91 GLN A N 1
ATOM 673 C CA . GLN A 1 91 ? 18.249 1.627 -4.667 1.00 95.31 91 GLN A CA 1
ATOM 674 C C . GLN A 1 91 ? 17.385 2.396 -3.660 1.00 95.31 91 GLN A C 1
ATOM 676 O O . GLN A 1 91 ? 17.103 1.895 -2.583 1.00 95.31 91 GLN A O 1
ATOM 681 N N . LEU A 1 92 ? 17.017 3.646 -3.953 1.00 96.81 92 LEU A N 1
ATOM 682 C CA . LEU A 1 92 ? 15.989 4.331 -3.165 1.00 96.81 92 LEU A CA 1
ATOM 683 C C . LEU A 1 92 ? 14.613 3.871 -3.636 1.00 96.81 92 LEU A C 1
ATOM 685 O O . LEU A 1 92 ? 13.836 3.339 -2.852 1.00 96.81 92 LEU A O 1
ATOM 689 N N . TYR A 1 93 ? 14.349 4.017 -4.934 1.00 98.19 93 TYR A N 1
ATOM 690 C CA . TYR A 1 93 ? 13.198 3.384 -5.565 1.00 98.19 93 TYR A CA 1
ATOM 691 C C . TYR A 1 93 ? 13.571 1.965 -5.996 1.00 98.19 93 TYR A C 1
ATOM 693 O O . TYR A 1 93 ? 14.593 1.773 -6.660 1.00 98.19 93 TYR A O 1
ATOM 701 N N . GLU A 1 94 ? 12.715 1.009 -5.653 1.00 97.50 94 GLU A N 1
ATOM 702 C CA . GLU A 1 94 ? 12.809 -0.401 -6.024 1.00 97.50 94 GLU A CA 1
ATOM 703 C C . GLU A 1 94 ? 11.469 -0.835 -6.624 1.00 97.50 94 GLU A C 1
ATOM 705 O O . GLU A 1 94 ? 10.416 -0.690 -5.997 1.00 97.50 94 GLU A O 1
ATOM 710 N N . ARG A 1 95 ? 11.504 -1.378 -7.844 1.00 97.38 95 ARG A N 1
ATOM 711 C CA . ARG A 1 95 ? 10.309 -1.740 -8.617 1.00 97.38 95 ARG A CA 1
ATOM 712 C C . ARG A 1 95 ? 9.426 -2.758 -7.900 1.00 97.38 95 ARG A C 1
ATOM 714 O O . ARG A 1 95 ? 8.208 -2.721 -8.042 1.00 97.38 95 ARG A O 1
ATOM 721 N N . LYS A 1 96 ? 10.026 -3.637 -7.096 1.00 97.12 96 LYS A N 1
ATOM 722 C CA . LYS A 1 96 ? 9.317 -4.644 -6.297 1.00 97.12 96 LYS A CA 1
ATOM 723 C C . LYS A 1 96 ? 8.271 -4.069 -5.328 1.00 97.12 96 LYS A C 1
ATOM 725 O O . LYS A 1 96 ? 7.339 -4.784 -4.974 1.00 97.12 96 LYS A O 1
ATOM 730 N N . HIS A 1 97 ? 8.382 -2.792 -4.941 1.00 98.00 97 HIS A N 1
ATOM 731 C CA . HIS A 1 97 ? 7.423 -2.102 -4.061 1.00 98.00 97 HIS A CA 1
ATOM 732 C C . HIS A 1 97 ? 6.308 -1.361 -4.828 1.00 98.00 97 HIS A C 1
ATOM 734 O O . HIS A 1 97 ? 5.467 -0.689 -4.219 1.00 98.00 97 HIS A O 1
ATOM 740 N N . ASP A 1 98 ? 6.295 -1.459 -6.161 1.00 98.50 98 ASP A N 1
ATOM 741 C CA . ASP A 1 98 ? 5.264 -0.918 -7.045 1.00 98.50 98 ASP A CA 1
ATOM 742 C C . ASP A 1 98 ? 4.511 -2.075 -7.732 1.00 98.50 98 ASP A C 1
ATOM 744 O O . ASP A 1 98 ? 4.961 -2.618 -8.749 1.00 98.50 98 ASP A O 1
ATOM 748 N N . PRO A 1 99 ? 3.346 -2.492 -7.203 1.00 98.12 99 PRO A N 1
ATOM 749 C CA . PRO A 1 99 ? 2.600 -3.593 -7.802 1.00 98.12 99 PRO A CA 1
ATOM 750 C C . PRO A 1 99 ? 2.064 -3.248 -9.193 1.00 98.12 99 PRO A C 1
ATOM 752 O O . PRO A 1 99 ? 1.900 -4.140 -10.022 1.00 98.12 99 PRO A O 1
ATOM 755 N N . PHE A 1 100 ? 1.779 -1.976 -9.488 1.00 98.81 100 PHE A N 1
ATOM 756 C CA . PHE A 1 100 ? 1.046 -1.609 -10.699 1.00 98.81 100 PHE A CA 1
ATOM 757 C C . PHE A 1 100 ? 1.880 -1.844 -11.953 1.00 98.81 100 PHE A C 1
ATOM 759 O O . PHE A 1 100 ? 1.376 -2.376 -12.941 1.00 98.81 100 PHE A O 1
ATOM 766 N N . VAL A 1 101 ? 3.181 -1.550 -11.894 1.00 98.31 101 VAL A N 1
ATOM 767 C CA . VAL A 1 101 ? 4.110 -1.844 -12.994 1.00 98.31 101 VAL A CA 1
ATOM 768 C C . VAL A 1 101 ? 4.380 -3.336 -13.178 1.00 98.31 101 VAL A C 1
ATOM 770 O O . VAL A 1 101 ? 5.107 -3.697 -14.099 1.00 98.31 101 VAL A O 1
ATOM 773 N N . SER A 1 102 ? 3.819 -4.219 -12.351 1.00 98.44 102 SER A N 1
ATOM 774 C CA . SER A 1 102 ? 3.882 -5.672 -12.545 1.00 98.44 102 SER A CA 1
ATOM 775 C C . SER A 1 102 ? 2.749 -6.214 -13.420 1.00 98.44 102 SER A C 1
ATOM 777 O O . SER A 1 102 ? 2.859 -7.334 -13.919 1.00 98.44 102 SER A O 1
ATOM 779 N N . TYR A 1 103 ? 1.683 -5.443 -13.657 1.00 98.81 103 TYR A N 1
ATOM 780 C CA . TYR A 1 103 ? 0.532 -5.905 -14.431 1.00 98.81 103 TYR A CA 1
ATOM 781 C C . TYR A 1 103 ? 0.631 -5.533 -15.917 1.00 98.81 103 TYR A C 1
ATOM 783 O O . TYR A 1 103 ? 0.907 -4.390 -16.289 1.00 98.81 103 TYR A O 1
ATOM 791 N N . ALA A 1 104 ? 0.405 -6.514 -16.794 1.00 98.75 104 ALA A N 1
ATOM 792 C CA . ALA A 1 104 ? 0.530 -6.348 -18.242 1.00 98.75 104 ALA A CA 1
ATOM 793 C C . ALA A 1 104 ? -0.472 -5.332 -18.822 1.00 98.75 104 ALA A C 1
ATOM 795 O O . ALA A 1 104 ? -0.156 -4.606 -19.762 1.00 98.75 104 ALA A O 1
ATOM 796 N N . ASP A 1 105 ? -1.684 -5.282 -18.282 1.00 98.56 105 ASP A N 1
ATOM 797 C CA . ASP A 1 105 ? -2.749 -4.344 -18.647 1.00 98.56 105 ASP A CA 1
ATOM 798 C C . ASP A 1 105 ? -2.424 -2.892 -18.249 1.00 98.56 105 ASP A C 1
ATOM 800 O O . ASP A 1 105 ? -2.785 -1.964 -18.972 1.00 98.56 105 ASP A O 1
ATOM 804 N N . VAL A 1 106 ? -1.705 -2.687 -17.142 1.00 98.75 106 VAL A N 1
ATOM 805 C CA . VAL A 1 106 ? -1.170 -1.384 -16.735 1.00 98.75 106 VAL A CA 1
ATOM 806 C C . VAL A 1 106 ? -0.023 -0.985 -17.661 1.00 98.75 106 VAL A C 1
ATOM 808 O O . VAL A 1 106 ? -0.105 0.073 -18.279 1.00 98.75 106 VAL A O 1
ATOM 811 N N . GLN A 1 107 ? 0.987 -1.847 -17.845 1.00 98.44 107 GLN A N 1
ATOM 812 C CA . GLN A 1 107 ? 2.147 -1.560 -18.708 1.00 98.44 107 GLN A CA 1
ATOM 813 C C . GLN A 1 107 ? 1.751 -1.200 -20.148 1.00 98.44 107 GLN A C 1
ATOM 815 O O . GLN A 1 107 ? 2.321 -0.288 -20.746 1.00 98.44 107 GLN A O 1
ATOM 820 N N . ASN A 1 108 ? 0.760 -1.901 -20.708 1.00 98.44 108 ASN A N 1
ATOM 821 C CA . ASN A 1 108 ? 0.311 -1.696 -22.086 1.00 98.44 108 ASN A CA 1
ATOM 822 C C . ASN A 1 108 ? -0.701 -0.548 -22.247 1.00 98.44 108 ASN A C 1
ATOM 824 O O . ASN A 1 108 ? -1.119 -0.260 -23.370 1.00 98.44 108 ASN A O 1
ATOM 828 N N . ASN A 1 109 ? -1.100 0.120 -21.159 1.00 98.62 109 ASN A N 1
ATOM 829 C CA . ASN A 1 109 ? -2.035 1.238 -21.187 1.00 98.62 109 ASN A CA 1
ATOM 830 C C . ASN A 1 109 ? -1.351 2.533 -20.706 1.00 98.62 109 ASN A C 1
ATOM 832 O O . ASN A 1 109 ? -1.197 2.744 -19.500 1.00 98.62 109 ASN A O 1
ATOM 836 N N . PRO A 1 110 ? -1.010 3.463 -21.621 1.00 98.19 110 PRO A N 1
ATOM 837 C CA . PRO A 1 110 ? -0.357 4.720 -21.262 1.00 98.19 110 PRO A CA 1
ATOM 838 C C . PRO A 1 110 ? -1.120 5.566 -20.233 1.00 98.19 110 PRO A C 1
ATOM 840 O O . PRO A 1 110 ? -0.493 6.266 -19.444 1.00 98.19 110 PRO A O 1
ATOM 843 N N . ALA A 1 111 ? -2.456 5.503 -20.212 1.00 98.44 111 ALA A N 1
ATOM 844 C CA . ALA A 1 111 ? -3.254 6.237 -19.231 1.00 98.44 111 ALA A CA 1
ATOM 845 C C . ALA A 1 111 ? -3.118 5.642 -17.821 1.00 98.44 111 ALA A C 1
ATOM 847 O O . ALA A 1 111 ? -3.037 6.394 -16.854 1.00 98.44 111 ALA A O 1
ATOM 848 N N . ARG A 1 112 ? -3.029 4.310 -17.705 1.00 98.75 112 ARG A N 1
ATOM 849 C CA . ARG A 1 112 ? -2.775 3.631 -16.425 1.00 98.75 112 ARG A CA 1
ATOM 850 C C . ARG A 1 112 ? -1.343 3.864 -15.946 1.00 98.75 112 ARG A C 1
ATOM 852 O O . ARG A 1 112 ? -1.152 4.195 -14.784 1.00 98.75 112 ARG A O 1
ATOM 859 N N . MET A 1 113 ? -0.356 3.807 -16.842 1.00 98.56 113 MET A N 1
ATOM 860 C CA . MET A 1 113 ? 1.030 4.168 -16.504 1.00 98.56 113 MET A CA 1
ATOM 861 C C . MET A 1 113 ? 1.155 5.617 -16.013 1.00 98.56 113 MET A C 1
ATOM 863 O O . MET A 1 113 ? 1.922 5.888 -15.096 1.00 98.56 113 MET A O 1
ATOM 867 N N . ALA A 1 114 ? 0.376 6.551 -16.570 1.00 98.31 114 ALA A N 1
ATOM 868 C CA . ALA A 1 114 ? 0.369 7.947 -16.127 1.00 98.31 114 ALA A CA 1
ATOM 869 C C . ALA A 1 114 ? -0.201 8.154 -14.706 1.00 98.31 114 ALA A C 1
ATOM 871 O O . ALA A 1 114 ? 0.006 9.219 -14.119 1.00 98.31 114 ALA A O 1
ATOM 872 N N . ASN A 1 115 ? -0.889 7.155 -14.138 1.00 98.69 115 ASN A N 1
ATOM 873 C CA . ASN A 1 115 ? -1.336 7.158 -12.742 1.00 98.69 115 ASN A CA 1
ATOM 874 C C . ASN A 1 115 ? -0.247 6.688 -11.764 1.00 98.69 115 ASN A C 1
ATOM 876 O O . ASN A 1 115 ? -0.491 6.644 -10.562 1.00 98.69 115 ASN A O 1
ATOM 880 N N . ILE A 1 116 ? 0.946 6.342 -12.241 1.00 98.75 116 ILE A N 1
ATOM 881 C CA . ILE A 1 116 ? 2.083 5.981 -11.396 1.00 98.75 116 ILE A CA 1
ATOM 882 C C . ILE A 1 116 ? 3.028 7.177 -11.385 1.00 98.75 116 ILE A C 1
ATOM 884 O O . ILE A 1 116 ? 3.605 7.548 -12.408 1.00 98.75 116 ILE A O 1
ATOM 888 N N . VAL A 1 117 ? 3.128 7.837 -10.236 1.00 98.75 117 VAL A N 1
ATOM 889 C CA . VAL A 1 117 ? 3.828 9.115 -10.097 1.00 98.75 117 VAL A CA 1
ATOM 890 C C . VAL A 1 117 ? 4.787 9.100 -8.918 1.00 98.75 117 VAL A C 1
ATOM 892 O O . VAL A 1 117 ? 4.656 8.314 -7.981 1.00 98.75 117 VAL A O 1
ATOM 895 N N . ASP A 1 118 ? 5.744 10.023 -8.947 1.00 98.75 118 ASP A N 1
ATOM 896 C CA . ASP A 1 118 ? 6.613 10.261 -7.803 1.00 98.75 118 ASP A CA 1
ATOM 897 C C . ASP A 1 118 ? 5.806 10.796 -6.607 1.00 98.75 118 ASP A C 1
ATOM 899 O O . ASP A 1 118 ? 4.906 11.628 -6.769 1.00 98.75 118 ASP A O 1
ATOM 903 N N . PHE A 1 119 ? 6.142 10.347 -5.396 1.00 98.69 119 PHE A N 1
ATOM 904 C CA . PHE A 1 119 ? 5.463 10.762 -4.163 1.00 98.69 119 PHE A CA 1
ATOM 905 C C . PHE A 1 119 ? 5.427 12.286 -3.955 1.00 98.69 119 PHE A C 1
ATOM 907 O O . PHE A 1 119 ? 4.485 12.795 -3.351 1.00 98.69 119 PHE A O 1
ATOM 914 N N . SER A 1 120 ? 6.375 13.055 -4.503 1.00 97.81 120 SER A N 1
ATOM 915 C CA . SER A 1 120 ? 6.342 14.527 -4.452 1.00 97.81 120 SER A CA 1
ATOM 916 C C . SER A 1 120 ? 5.048 15.135 -5.021 1.00 97.81 120 SER A C 1
ATOM 918 O O . SER A 1 120 ? 4.580 16.163 -4.515 1.00 97.81 120 SER A O 1
ATOM 920 N N . GLN A 1 121 ? 4.407 14.469 -5.992 1.00 98.44 121 GLN A N 1
ATOM 921 C CA . GLN A 1 121 ? 3.118 14.875 -6.562 1.00 98.44 121 GLN A CA 1
ATOM 922 C C . GLN A 1 121 ? 1.978 14.832 -5.533 1.00 98.44 121 GLN A C 1
ATOM 924 O O . GLN A 1 121 ? 1.020 15.599 -5.651 1.00 98.44 121 GLN A O 1
ATOM 929 N N . PHE A 1 122 ? 2.082 13.990 -4.498 1.00 98.19 122 PHE A N 1
ATOM 930 C CA . PHE A 1 122 ? 1.043 13.813 -3.484 1.00 98.19 122 PHE A CA 1
ATOM 931 C C . PHE A 1 122 ? 0.673 15.130 -2.797 1.00 98.19 122 PHE A C 1
ATOM 933 O O . PHE A 1 122 ? -0.502 15.465 -2.680 1.00 98.19 122 PHE A O 1
ATOM 940 N N . SER A 1 123 ? 1.675 15.930 -2.423 1.00 96.38 123 SER A N 1
ATOM 941 C CA . SER A 1 123 ? 1.463 17.235 -1.782 1.00 96.38 123 SER A CA 1
ATOM 942 C C . SER A 1 123 ? 0.675 18.211 -2.666 1.00 96.38 123 SER A C 1
ATOM 944 O O . SER A 1 123 ? -0.200 18.932 -2.182 1.00 96.38 123 SER A O 1
ATOM 946 N N . THR A 1 124 ? 0.941 18.193 -3.975 1.00 97.50 124 THR A N 1
ATOM 947 C CA . THR A 1 124 ? 0.251 19.032 -4.960 1.00 97.50 124 THR A CA 1
ATOM 948 C C . THR A 1 124 ? -1.182 18.559 -5.168 1.00 97.50 124 THR A C 1
ATOM 950 O O . THR A 1 124 ? -2.097 19.380 -5.215 1.00 97.50 124 THR A O 1
ATOM 953 N N . ASP A 1 125 ? -1.403 17.249 -5.268 1.00 97.81 125 ASP A N 1
ATOM 954 C CA . ASP A 1 125 ? -2.747 16.689 -5.413 1.00 97.81 125 ASP A CA 1
ATOM 955 C C . ASP A 1 125 ? -3.598 16.968 -4.170 1.00 97.81 125 ASP A C 1
ATOM 957 O O . ASP A 1 125 ? -4.749 17.390 -4.291 1.00 97.81 125 ASP A O 1
ATOM 961 N N . LEU A 1 126 ? -3.015 16.813 -2.981 1.00 95.81 126 LEU A N 1
ATOM 962 C CA . LEU A 1 126 ? -3.681 17.050 -1.704 1.00 95.81 126 LEU A CA 1
ATOM 963 C C . LEU A 1 126 ? -4.087 18.520 -1.538 1.00 95.81 126 LEU A C 1
ATOM 965 O O . LEU A 1 126 ? -5.234 18.806 -1.198 1.00 95.81 126 LEU A O 1
ATOM 969 N N . ALA A 1 127 ? -3.185 19.457 -1.851 1.00 94.81 127 ALA A N 1
ATOM 970 C CA . ALA A 1 127 ? -3.461 20.894 -1.785 1.00 94.81 127 ALA A CA 1
ATOM 971 C C . ALA A 1 127 ? -4.541 21.348 -2.783 1.00 94.81 127 ALA A C 1
ATOM 973 O O . ALA A 1 127 ? -5.269 22.303 -2.519 1.00 94.81 127 ALA A O 1
ATOM 974 N N . ASN A 1 128 ? -4.661 20.659 -3.921 1.00 96.12 128 ASN A N 1
ATOM 975 C CA . ASN A 1 128 ? -5.614 20.996 -4.978 1.00 96.12 128 ASN A CA 1
ATOM 976 C C . ASN A 1 128 ? -6.924 20.193 -4.919 1.00 96.12 128 ASN A C 1
ATOM 978 O O . ASN A 1 128 ? -7.736 20.324 -5.835 1.00 96.12 128 ASN A O 1
ATOM 982 N N . ASN A 1 129 ? -7.146 19.370 -3.884 1.00 94.25 129 ASN A N 1
ATOM 983 C CA . ASN A 1 129 ? -8.282 18.437 -3.797 1.00 94.25 129 ASN A CA 1
ATOM 984 C C . ASN A 1 129 ? -8.390 17.502 -5.021 1.00 94.25 129 ASN A C 1
ATOM 986 O O . ASN A 1 129 ? -9.478 17.251 -5.536 1.00 94.25 129 ASN A O 1
ATOM 990 N N . LYS A 1 130 ? -7.244 17.027 -5.521 1.00 95.12 130 LYS A N 1
ATOM 991 C CA . LYS A 1 130 ? -7.116 16.134 -6.686 1.00 95.12 130 LYS A CA 1
ATOM 992 C C . LYS A 1 130 ? -6.563 14.751 -6.334 1.00 95.12 130 LYS A C 1
ATOM 994 O O . LYS A 1 130 ? -6.133 14.025 -7.230 1.00 95.12 130 LYS A O 1
ATOM 999 N N . VAL A 1 131 ? -6.545 14.388 -5.054 1.00 95.50 131 VAL A N 1
ATOM 1000 C CA . VAL A 1 131 ? -6.236 13.010 -4.657 1.00 95.50 131 VAL A CA 1
ATOM 1001 C C . VAL A 1 131 ? -7.321 12.060 -5.194 1.00 95.50 131 VAL A C 1
ATOM 1003 O O . VAL A 1 131 ? -8.496 12.438 -5.234 1.00 95.50 131 VAL A O 1
ATOM 1006 N N . PRO A 1 132 ? -6.950 10.862 -5.672 1.00 97.44 132 PRO A N 1
ATOM 1007 C CA . PRO A 1 132 ? -7.895 9.897 -6.231 1.00 97.44 132 PRO A CA 1
ATOM 1008 C C . PRO A 1 132 ? -8.760 9.243 -5.143 1.00 97.44 132 PRO A C 1
ATOM 1010 O O . PRO A 1 132 ? -8.479 9.372 -3.952 1.00 97.44 132 PRO A O 1
ATOM 1013 N N . ASN A 1 133 ? -9.773 8.469 -5.550 1.00 97.50 133 ASN A N 1
ATOM 1014 C CA . ASN A 1 133 ? -10.522 7.624 -4.615 1.00 97.50 133 ASN A CA 1
ATOM 1015 C C . ASN A 1 133 ? -9.607 6.597 -3.935 1.00 97.50 133 ASN A C 1
ATOM 1017 O O . ASN A 1 133 ? -9.699 6.409 -2.727 1.00 97.50 133 ASN A O 1
ATOM 1021 N N . PHE A 1 134 ? -8.720 5.964 -4.707 1.00 98.62 134 PHE A N 1
ATOM 1022 C CA . PHE A 1 134 ? -7.732 5.011 -4.215 1.00 98.62 134 PHE A CA 1
ATOM 1023 C C . PHE A 1 134 ? -6.312 5.563 -4.377 1.00 98.62 134 PHE A C 1
ATOM 1025 O O . PHE A 1 134 ? -5.817 5.711 -5.496 1.00 98.62 134 PHE A O 1
ATOM 1032 N N . SER A 1 135 ? -5.660 5.872 -3.258 1.00 98.56 135 SER A N 1
ATOM 1033 C CA . SER A 1 135 ? -4.260 6.309 -3.226 1.00 98.56 135 SER A CA 1
ATOM 1034 C C . SER A 1 135 ? -3.395 5.198 -2.648 1.00 98.56 135 SER A C 1
ATOM 1036 O O . SER A 1 135 ? -3.558 4.845 -1.483 1.00 98.56 135 SER A O 1
ATOM 1038 N N . TRP A 1 136 ? -2.456 4.684 -3.437 1.00 98.88 136 TRP A N 1
ATOM 1039 C CA . TRP A 1 136 ? -1.406 3.793 -2.946 1.00 98.88 136 TRP A CA 1
ATOM 1040 C C . TRP A 1 136 ? -0.135 4.603 -2.712 1.00 98.88 136 TRP A C 1
ATOM 1042 O O . TRP A 1 136 ? 0.268 5.352 -3.598 1.00 98.88 136 TRP A O 1
ATOM 1052 N N . ILE A 1 137 ? 0.501 4.472 -1.549 1.00 98.88 137 ILE A N 1
ATOM 1053 C CA . ILE A 1 137 ? 1.745 5.180 -1.225 1.00 98.88 137 ILE A CA 1
ATOM 1054 C C . ILE A 1 137 ? 2.795 4.144 -0.832 1.00 98.88 137 ILE A C 1
ATOM 1056 O O . ILE A 1 137 ? 2.611 3.462 0.174 1.00 98.88 137 ILE A O 1
ATOM 1060 N N . SER A 1 138 ? 3.897 4.073 -1.581 1.00 98.56 138 SER A N 1
ATOM 1061 C CA . SER A 1 138 ? 5.074 3.283 -1.200 1.00 98.56 138 SER A CA 1
ATOM 1062 C C . SER A 1 138 ? 6.229 4.225 -0.829 1.00 98.56 138 SER A C 1
ATOM 1064 O O . SER A 1 138 ? 6.652 5.021 -1.681 1.00 98.56 138 SER A O 1
ATOM 1066 N N . PRO A 1 139 ? 6.735 4.184 0.419 1.00 98.50 139 PRO A N 1
ATOM 1067 C CA . PRO A 1 139 ? 7.977 4.860 0.776 1.00 98.50 139 PRO A CA 1
ATOM 1068 C C . PRO A 1 139 ? 9.177 4.241 0.045 1.00 98.50 139 PRO A C 1
ATOM 1070 O O . PRO A 1 139 ? 9.107 3.126 -0.469 1.00 98.50 139 PRO A O 1
ATOM 1073 N N . ASP A 1 140 ? 10.274 4.988 -0.017 1.00 98.31 140 ASP A N 1
ATOM 1074 C CA . ASP A 1 140 ? 11.536 4.502 -0.569 1.00 98.31 140 ASP A CA 1
ATOM 1075 C C . ASP A 1 140 ? 12.318 3.700 0.481 1.00 98.31 140 ASP A C 1
ATOM 1077 O O . ASP A 1 140 ? 11.984 3.715 1.666 1.00 98.31 140 ASP A O 1
ATOM 1081 N N . GLN A 1 141 ? 13.405 3.056 0.063 1.00 97.31 141 GLN A N 1
ATOM 1082 C CA . GLN A 1 141 ? 14.242 2.215 0.927 1.00 97.31 141 GLN A CA 1
ATOM 1083 C C . GLN A 1 141 ? 14.854 2.943 2.140 1.00 97.31 141 GLN A C 1
ATOM 1085 O O . GLN A 1 141 ? 15.380 2.307 3.041 1.00 97.31 141 GLN A O 1
ATOM 1090 N N . CYS A 1 142 ? 14.832 4.279 2.214 1.00 97.44 142 CYS A N 1
ATOM 1091 C CA . CYS A 1 142 ? 15.248 4.993 3.430 1.00 97.44 142 CYS A CA 1
ATOM 1092 C C . CYS A 1 142 ? 14.108 5.158 4.449 1.00 97.44 142 CYS A C 1
ATOM 1094 O O . CYS A 1 142 ? 14.371 5.486 5.608 1.00 97.44 142 CYS A O 1
ATOM 1096 N N . HIS A 1 143 ? 12.854 5.008 4.021 1.00 98.25 143 HIS A N 1
ATOM 1097 C CA . HIS A 1 143 ? 11.659 5.312 4.809 1.00 98.25 143 HIS A CA 1
ATOM 1098 C C . HIS A 1 143 ? 10.696 4.119 4.951 1.00 98.25 143 HIS A C 1
ATOM 1100 O O . HIS A 1 143 ? 9.771 4.201 5.757 1.00 98.25 143 HIS A O 1
ATOM 1106 N N . ASP A 1 144 ? 10.905 3.023 4.218 1.00 97.00 144 ASP A N 1
ATOM 1107 C CA . ASP A 1 144 ? 10.114 1.782 4.295 1.00 97.00 144 ASP A CA 1
ATOM 1108 C C . ASP A 1 144 ? 10.444 0.897 5.507 1.00 97.00 144 ASP A C 1
ATOM 1110 O O . ASP A 1 144 ? 9.713 -0.040 5.810 1.00 97.00 144 ASP A O 1
ATOM 1114 N N . MET A 1 145 ? 11.487 1.272 6.254 1.00 96.12 145 MET A N 1
ATOM 1115 C CA . MET A 1 145 ? 12.022 0.584 7.433 1.00 96.12 145 MET A CA 1
ATOM 1116 C C . MET A 1 145 ? 12.834 -0.688 7.148 1.00 96.12 145 MET A C 1
ATOM 1118 O O . MET A 1 145 ? 13.338 -1.264 8.108 1.00 96.12 145 MET A O 1
ATOM 1122 N N . HIS A 1 146 ? 13.024 -1.072 5.883 1.00 94.81 146 HIS A N 1
ATOM 1123 C CA . HIS A 1 146 ? 13.846 -2.218 5.483 1.00 94.81 146 HIS A CA 1
ATOM 1124 C C . HIS A 1 146 ? 15.286 -1.790 5.162 1.00 94.81 146 HIS A C 1
ATOM 1126 O O . HIS A 1 146 ? 16.250 -2.384 5.650 1.00 94.81 146 HIS A O 1
ATOM 1132 N N . GLY A 1 147 ? 15.472 -0.706 4.403 1.00 95.25 147 GLY A N 1
ATOM 1133 C CA . GLY A 1 147 ? 16.816 -0.254 4.039 1.00 95.25 147 GLY A CA 1
ATOM 1134 C C . GLY A 1 147 ? 17.390 -0.936 2.801 1.00 95.25 147 GLY A C 1
ATOM 1135 O O . GLY A 1 147 ? 16.966 -2.003 2.364 1.00 95.25 147 GLY A O 1
ATOM 1136 N N . ARG A 1 148 ? 18.453 -0.342 2.261 1.00 94.56 148 ARG A N 1
ATOM 1137 C CA . ARG A 1 148 ? 19.128 -0.802 1.036 1.00 94.56 148 ARG A CA 1
ATOM 1138 C C . ARG A 1 148 ? 20.504 -1.397 1.296 1.00 94.56 148 ARG A C 1
ATOM 1140 O O . ARG A 1 148 ? 21.101 -1.214 2.359 1.00 94.56 148 ARG A O 1
ATOM 1147 N N . GLY A 1 149 ? 21.041 -2.083 0.289 1.00 93.38 149 GLY A N 1
ATOM 1148 C CA . GLY A 1 149 ? 22.405 -2.603 0.314 1.00 93.38 149 GLY A CA 1
ATOM 1149 C C . GLY A 1 149 ? 23.438 -1.476 0.309 1.00 93.38 149 GLY A C 1
ATOM 1150 O O . GLY A 1 149 ? 23.810 -0.970 -0.746 1.00 93.38 149 GLY A O 1
ATOM 1151 N N . ALA A 1 150 ? 23.922 -1.084 1.487 1.00 93.75 150 ALA A N 1
ATOM 1152 C CA . ALA A 1 150 ? 24.915 -0.023 1.646 1.00 93.75 150 ALA A CA 1
ATOM 1153 C C . ALA A 1 150 ? 25.844 -0.283 2.843 1.00 93.75 150 ALA A C 1
ATOM 1155 O O . ALA A 1 150 ? 25.561 -1.109 3.711 1.00 93.75 150 ALA A O 1
ATOM 1156 N N . LEU A 1 151 ? 26.967 0.440 2.906 1.00 95.06 151 LEU A N 1
ATOM 1157 C CA . LEU A 1 151 ? 27.865 0.408 4.066 1.00 95.06 151 LEU A CA 1
ATOM 1158 C C . LEU A 1 151 ? 27.143 0.919 5.319 1.00 95.06 151 LEU A C 1
ATOM 1160 O O . LEU A 1 151 ? 26.334 1.832 5.222 1.00 95.06 151 LEU A O 1
ATOM 1164 N N . ALA A 1 152 ? 27.509 0.425 6.505 1.00 93.50 152 ALA A N 1
ATOM 1165 C CA . ALA A 1 152 ? 26.884 0.834 7.771 1.00 93.50 152 ALA A CA 1
ATOM 1166 C C . ALA A 1 152 ? 26.989 2.345 8.082 1.00 93.50 152 ALA A C 1
ATOM 1168 O O . ALA A 1 152 ? 26.232 2.863 8.896 1.00 93.50 152 ALA A O 1
ATOM 1169 N N . SER A 1 153 ? 27.912 3.071 7.438 1.00 95.25 153 SER A N 1
ATOM 1170 C CA . SER A 1 153 ? 27.996 4.536 7.525 1.00 95.25 153 SER A CA 1
ATOM 1171 C C . SER A 1 153 ? 26.845 5.260 6.819 1.00 95.25 153 SER A C 1
ATOM 1173 O O . SER A 1 153 ? 26.632 6.445 7.057 1.00 95.25 153 SER A O 1
ATOM 1175 N N . ASP A 1 154 ? 26.152 4.576 5.912 1.00 95.69 154 ASP A N 1
ATOM 1176 C CA . ASP A 1 154 ? 24.960 5.071 5.242 1.00 95.69 154 ASP A CA 1
ATOM 1177 C C . ASP A 1 154 ? 23.748 4.866 6.164 1.00 95.69 154 ASP A C 1
ATOM 1179 O O . ASP A 1 154 ? 23.430 3.720 6.494 1.00 95.69 154 ASP A O 1
ATOM 1183 N N . PRO A 1 155 ? 23.050 5.931 6.594 1.00 93.69 155 PRO A N 1
ATOM 1184 C CA . PRO A 1 155 ? 21.918 5.799 7.508 1.00 93.69 155 PRO A CA 1
ATOM 1185 C C . PRO A 1 155 ? 20.758 4.986 6.919 1.00 93.69 155 PRO A C 1
ATOM 1187 O O . PRO A 1 155 ? 19.931 4.509 7.688 1.00 93.69 155 PRO A O 1
ATOM 1190 N N . CYS A 1 156 ? 20.713 4.800 5.594 1.00 95.75 156 CYS A N 1
ATOM 1191 C CA . CYS A 1 156 ? 19.710 3.978 4.925 1.00 95.75 156 CYS A CA 1
ATOM 1192 C C . CYS A 1 156 ? 20.161 2.534 4.668 1.00 95.75 156 CYS A C 1
ATOM 1194 O O . CYS A 1 156 ? 19.454 1.787 3.995 1.00 95.75 156 CYS A O 1
ATOM 1196 N N . SER A 1 157 ? 21.348 2.134 5.132 1.00 96.44 157 SER A N 1
ATOM 1197 C CA . SER A 1 157 ? 21.756 0.731 5.067 1.00 96.44 157 SER A CA 1
ATOM 1198 C C . SER A 1 157 ? 20.808 -0.131 5.897 1.00 96.44 157 SER A C 1
ATOM 1200 O O . SER A 1 157 ? 20.520 0.229 7.039 1.00 96.44 157 SER A O 1
ATOM 1202 N N . PHE A 1 158 ? 20.407 -1.298 5.381 1.00 93.81 158 PHE A N 1
ATOM 1203 C CA . PHE A 1 158 ? 19.614 -2.282 6.137 1.00 93.81 158 PHE A CA 1
ATOM 1204 C C . PHE A 1 158 ? 20.275 -2.683 7.472 1.00 93.81 158 PHE A C 1
ATOM 1206 O O . PHE A 1 158 ? 19.610 -3.129 8.401 1.00 93.81 158 PHE A O 1
ATOM 1213 N N . SER A 1 159 ? 21.593 -2.478 7.631 1.00 94.75 159 SER A N 1
ATOM 1214 C CA . SER A 1 159 ? 22.278 -2.719 8.908 1.00 94.75 159 SER A CA 1
ATOM 1215 C C . SER A 1 159 ? 21.918 -1.711 10.011 1.00 94.75 159 SER A C 1
ATOM 1217 O O . SER A 1 159 ? 22.349 -1.880 11.149 1.00 94.75 159 SER A O 1
ATOM 1219 N N . ASN A 1 160 ? 21.180 -0.645 9.687 1.00 95.75 160 ASN A N 1
ATOM 1220 C CA . ASN A 1 160 ? 20.808 0.450 10.582 1.00 95.75 160 ASN A CA 1
ATOM 1221 C C . ASN A 1 160 ? 19.311 0.430 10.947 1.00 95.75 160 ASN A C 1
ATOM 1223 O O . ASN A 1 160 ? 18.674 1.480 11.012 1.00 95.75 160 ASN A O 1
ATOM 1227 N N . GLU A 1 161 ? 18.760 -0.753 11.235 1.00 93.38 161 GLU A N 1
ATOM 1228 C CA . GLU A 1 161 ? 17.331 -0.996 11.513 1.00 93.38 161 GLU A CA 1
ATOM 1229 C C . GLU A 1 161 ? 16.676 0.079 12.403 1.00 93.38 161 GLU A C 1
ATOM 1231 O O . GLU A 1 161 ? 15.654 0.657 12.053 1.00 93.38 161 GLU A O 1
ATOM 1236 N N . GLN A 1 162 ? 17.275 0.433 13.544 1.00 95.31 162 GLN A N 1
ATOM 1237 C CA . GLN A 1 162 ? 16.663 1.407 14.460 1.00 95.31 162 GLN A CA 1
ATOM 1238 C C . GLN A 1 162 ? 16.594 2.835 13.884 1.00 95.31 162 GLN A C 1
ATOM 1240 O O . GLN A 1 162 ? 15.670 3.583 14.213 1.00 95.31 162 GLN A O 1
ATOM 1245 N N . LEU A 1 163 ?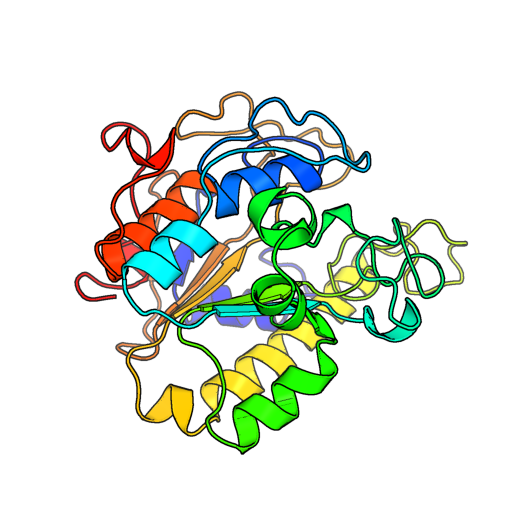 17.538 3.217 13.015 1.00 96.81 163 LEU A N 1
ATOM 1246 C CA . LEU A 1 163 ? 17.489 4.494 12.295 1.00 96.81 163 LEU A CA 1
ATOM 1247 C C . LEU A 1 163 ? 16.430 4.459 11.192 1.00 96.81 163 LEU A C 1
ATOM 1249 O O . LEU A 1 163 ? 15.694 5.432 11.041 1.00 96.81 163 LEU A O 1
ATOM 1253 N N . LEU A 1 164 ? 16.319 3.337 10.480 1.00 97.44 164 LEU A N 1
ATOM 1254 C CA . LEU A 1 164 ? 15.299 3.109 9.456 1.00 97.44 164 LEU A CA 1
ATOM 1255 C C . LEU A 1 164 ? 13.885 3.148 10.053 1.00 97.44 164 LEU A C 1
ATOM 1257 O O . LEU A 1 164 ? 13.021 3.859 9.542 1.00 97.44 164 LEU A O 1
ATOM 1261 N N . ILE A 1 165 ? 13.671 2.501 11.204 1.00 97.56 165 ILE A N 1
ATOM 1262 C CA . ILE A 1 165 ? 12.418 2.580 11.970 1.00 97.56 165 ILE A CA 1
ATOM 1263 C C . ILE A 1 165 ? 12.098 4.033 12.335 1.00 97.56 165 ILE A C 1
ATOM 1265 O O . ILE A 1 165 ? 10.974 4.490 12.128 1.00 97.56 165 ILE A O 1
ATOM 1269 N N . SER A 1 166 ? 13.082 4.792 12.830 1.00 98.38 166 SER A N 1
ATOM 1270 C CA . SER A 1 166 ? 12.874 6.206 13.159 1.00 98.38 166 SER A CA 1
ATOM 1271 C C . SER A 1 166 ? 12.565 7.068 11.931 1.00 98.38 166 SER A C 1
ATOM 1273 O O . SER A 1 166 ? 11.764 8.004 12.031 1.00 98.38 166 SER A O 1
ATOM 1275 N N . ALA A 1 167 ? 13.190 6.783 10.788 1.00 98.50 167 ALA A N 1
ATOM 1276 C CA . ALA A 1 167 ? 12.948 7.492 9.538 1.00 98.50 167 ALA A CA 1
ATOM 1277 C C . ALA A 1 167 ? 11.535 7.216 9.007 1.00 98.50 167 ALA A C 1
ATOM 1279 O O . ALA A 1 167 ? 10.805 8.163 8.698 1.00 98.50 167 ALA A O 1
ATOM 1280 N N . GLY A 1 168 ? 11.118 5.949 8.989 1.00 98.56 168 GLY A N 1
ATOM 1281 C CA . GLY A 1 168 ? 9.775 5.552 8.579 1.00 98.56 168 GLY A CA 1
ATOM 1282 C C . GLY A 1 168 ? 8.679 6.049 9.528 1.00 98.56 168 GLY A C 1
ATOM 1283 O O . GLY A 1 168 ? 7.636 6.510 9.073 1.00 98.56 168 GLY A O 1
ATOM 1284 N N . ASP A 1 169 ? 8.914 6.069 10.846 1.00 98.81 169 ASP A N 1
ATOM 1285 C CA . ASP A 1 169 ? 7.949 6.599 11.822 1.00 98.81 169 ASP A CA 1
ATOM 1286 C C . ASP A 1 169 ? 7.689 8.092 11.581 1.00 98.81 169 ASP A C 1
ATOM 1288 O O . ASP A 1 169 ? 6.546 8.557 11.556 1.00 98.81 169 ASP A O 1
ATOM 1292 N N . LYS A 1 170 ? 8.759 8.849 11.306 1.00 98.81 170 LYS A N 1
ATOM 1293 C CA . LYS A 1 170 ? 8.666 10.262 10.933 1.00 98.81 170 LYS A CA 1
ATOM 1294 C C . LYS A 1 170 ? 7.980 10.455 9.580 1.00 98.81 170 LYS A C 1
ATOM 1296 O O . LYS A 1 170 ? 7.204 11.404 9.441 1.00 98.81 170 LYS A O 1
ATOM 1301 N N . PHE A 1 171 ? 8.257 9.594 8.600 1.00 98.81 171 PHE A N 1
ATOM 1302 C CA . PHE A 1 171 ? 7.572 9.608 7.308 1.00 98.81 171 PHE A CA 1
ATOM 1303 C C . PHE A 1 171 ? 6.063 9.430 7.500 1.00 98.81 171 PHE A C 1
ATOM 1305 O O . PHE A 1 171 ? 5.291 10.282 7.060 1.00 98.81 171 PHE A O 1
ATOM 1312 N N . LEU A 1 172 ? 5.643 8.405 8.247 1.00 98.75 172 LEU A N 1
ATOM 1313 C CA . LEU A 1 172 ? 4.234 8.145 8.537 1.00 98.75 172 LEU A CA 1
ATOM 1314 C C . LEU A 1 172 ? 3.581 9.312 9.280 1.00 98.75 172 LEU A C 1
ATOM 1316 O O . LEU A 1 172 ? 2.534 9.794 8.850 1.00 98.75 172 LEU A O 1
ATOM 1320 N N . ARG A 1 173 ? 4.226 9.843 10.328 1.00 98.69 173 ARG A N 1
ATOM 1321 C CA . ARG A 1 173 ? 3.728 11.016 11.064 1.00 98.69 173 ARG A CA 1
ATOM 1322 C C . ARG A 1 173 ? 3.431 12.196 10.143 1.00 98.69 173 ARG A C 1
ATOM 1324 O O . ARG A 1 173 ? 2.394 12.842 10.288 1.00 98.69 173 ARG A O 1
ATOM 1331 N N . ASN A 1 174 ? 4.349 12.501 9.230 1.00 98.69 174 ASN A N 1
ATOM 1332 C CA . ASN A 1 174 ? 4.212 13.637 8.326 1.00 98.69 174 ASN A CA 1
ATOM 1333 C C . ASN A 1 174 ? 3.142 13.380 7.261 1.00 98.69 174 ASN A C 1
ATOM 1335 O O . ASN A 1 174 ? 2.296 14.241 7.033 1.00 98.69 174 ASN A O 1
ATOM 1339 N N . THR A 1 175 ? 3.159 12.203 6.634 1.00 98.62 175 THR A N 1
ATOM 1340 C CA . THR A 1 175 ? 2.243 11.847 5.544 1.00 98.62 175 THR A CA 1
ATOM 1341 C C . THR A 1 175 ? 0.808 11.718 6.045 1.00 98.62 175 THR A C 1
ATOM 1343 O O . THR A 1 175 ? -0.089 12.368 5.509 1.00 98.62 175 THR A O 1
ATOM 1346 N N . VAL A 1 176 ? 0.586 10.964 7.125 1.00 98.19 176 VAL A N 1
ATOM 1347 C CA . VAL A 1 176 ? -0.742 10.821 7.740 1.00 98.19 176 VAL A CA 1
ATOM 1348 C C . VAL A 1 176 ? -1.226 12.157 8.289 1.00 98.19 176 VAL A C 1
ATOM 1350 O O . VAL A 1 176 ? -2.367 12.542 8.048 1.00 98.19 176 VAL A O 1
ATOM 1353 N N . GLY A 1 177 ? -0.346 12.920 8.947 1.00 97.69 177 GLY A N 1
ATOM 1354 C CA . GLY A 1 177 ? -0.673 14.264 9.414 1.00 97.69 177 GLY A CA 1
ATOM 1355 C C . GLY A 1 177 ? -1.096 15.198 8.277 1.00 97.69 177 GLY A C 1
ATOM 1356 O O . GLY A 1 177 ? -2.053 15.953 8.434 1.00 97.69 177 GLY A O 1
ATOM 1357 N N . ALA A 1 178 ? -0.436 15.144 7.118 1.00 97.88 178 ALA A N 1
ATOM 1358 C CA . ALA A 1 178 ? -0.838 15.922 5.949 1.00 97.88 178 ALA A CA 1
ATOM 1359 C C . ALA A 1 178 ? -2.223 15.498 5.438 1.00 97.88 178 ALA A C 1
ATOM 1361 O O . ALA A 1 178 ? -3.067 16.364 5.204 1.00 97.88 178 ALA A O 1
ATOM 1362 N N . ILE A 1 179 ? -2.480 14.188 5.326 1.00 97.56 179 ILE A N 1
ATOM 1363 C CA . ILE A 1 179 ? -3.779 13.648 4.899 1.00 97.56 179 ILE A CA 1
ATOM 1364 C C . ILE A 1 179 ? -4.885 14.126 5.833 1.00 97.56 179 ILE A C 1
ATOM 1366 O O . ILE A 1 179 ? -5.832 14.755 5.366 1.00 97.56 179 ILE A O 1
ATOM 1370 N N . MET A 1 180 ? -4.743 13.899 7.140 1.00 95.62 180 MET A N 1
ATOM 1371 C CA . MET A 1 180 ? -5.778 14.211 8.130 1.00 95.62 180 MET A CA 1
ATOM 1372 C C . MET A 1 180 ? -6.079 15.715 8.238 1.00 95.62 180 MET A C 1
ATOM 1374 O O . MET A 1 180 ? -7.199 16.112 8.556 1.00 95.62 180 MET A O 1
ATOM 1378 N N . ASN A 1 181 ? -5.098 16.568 7.928 1.00 95.56 181 ASN A N 1
ATOM 1379 C CA . ASN A 1 181 ? -5.274 18.023 7.886 1.00 95.56 181 ASN A CA 1
ATOM 1380 C C . ASN A 1 181 ? -5.810 18.545 6.543 1.00 95.56 181 ASN A C 1
ATOM 1382 O O . ASN A 1 181 ? -6.057 19.744 6.408 1.00 95.56 181 ASN A O 1
ATOM 1386 N N . SER A 1 182 ? -5.969 17.684 5.538 1.00 95.62 182 SER A N 1
ATOM 1387 C CA . SER A 1 182 ? -6.445 18.091 4.219 1.00 95.62 182 SER A CA 1
ATOM 1388 C C . SER A 1 182 ? -7.956 18.313 4.186 1.00 95.62 182 SER A C 1
ATOM 1390 O O . SER A 1 182 ? -8.731 17.677 4.901 1.00 95.62 182 SER A O 1
ATOM 1392 N N . ASN A 1 183 ? -8.393 19.165 3.258 1.00 92.81 183 ASN A N 1
ATOM 1393 C CA . ASN A 1 183 ? -9.814 19.363 2.992 1.00 92.81 183 ASN A CA 1
ATOM 1394 C C . ASN A 1 183 ? -10.491 18.081 2.476 1.00 92.81 183 ASN A C 1
ATOM 1396 O O . ASN A 1 183 ? -11.666 17.866 2.759 1.00 92.81 183 ASN A O 1
ATOM 1400 N N . THR A 1 184 ? -9.764 17.209 1.767 1.00 91.19 184 THR A N 1
ATOM 1401 C CA . THR A 1 184 ? -10.322 15.922 1.325 1.00 91.19 184 THR A CA 1
ATOM 1402 C C . THR A 1 184 ? -10.692 15.060 2.526 1.00 91.19 184 THR A C 1
ATOM 1404 O O . THR A 1 184 ? -11.819 14.584 2.596 1.00 91.19 184 THR A O 1
ATOM 1407 N N . TRP A 1 185 ? -9.799 14.915 3.506 1.00 93.62 185 TRP A N 1
ATOM 1408 C CA . TRP A 1 185 ? -10.069 14.120 4.705 1.00 93.62 185 TRP A CA 1
ATOM 1409 C C . TRP A 1 185 ? -11.242 14.654 5.526 1.00 93.62 185 TRP A C 1
ATOM 1411 O O . TRP A 1 185 ? -12.118 13.896 5.924 1.00 93.62 185 TRP A O 1
ATOM 1421 N N . GLN A 1 186 ? -11.289 15.970 5.738 1.00 91.62 186 GLN A N 1
ATOM 1422 C CA . GLN A 1 186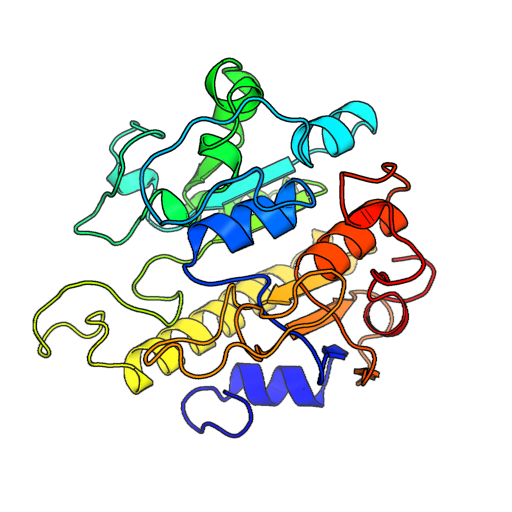 ? -12.311 16.605 6.575 1.00 91.62 186 GLN A CA 1
ATOM 1423 C C . GLN A 1 186 ? -13.720 16.568 5.968 1.00 91.62 186 GLN A C 1
ATOM 1425 O O . GLN A 1 186 ? -14.696 16.744 6.692 1.00 91.62 186 GLN A O 1
ATOM 1430 N N . ASN A 1 187 ? -13.835 16.364 4.652 1.00 89.75 187 ASN A N 1
ATOM 1431 C CA . ASN A 1 187 ? -15.107 16.421 3.927 1.00 89.75 187 ASN A CA 1
ATOM 1432 C C . ASN A 1 187 ? -15.428 15.123 3.173 1.00 89.75 187 ASN A C 1
ATOM 1434 O O . ASN A 1 187 ? -16.264 15.129 2.269 1.00 89.75 187 ASN A O 1
ATOM 1438 N N . SER A 1 188 ? -14.757 14.019 3.501 1.00 86.88 188 SER A N 1
ATOM 1439 C CA . SER A 1 188 ? -15.036 12.717 2.901 1.00 86.88 188 SER A CA 1
ATOM 1440 C C . SER A 1 188 ? -14.969 11.589 3.920 1.00 86.88 188 SER A C 1
ATOM 1442 O O . SER A 1 188 ? -14.303 11.681 4.954 1.00 86.88 188 SER A O 1
ATOM 1444 N N . ASN A 1 189 ? -15.628 10.490 3.571 1.00 89.62 189 ASN A N 1
ATOM 1445 C CA . ASN A 1 189 ? -15.564 9.242 4.312 1.00 89.62 189 ASN A CA 1
ATOM 1446 C C . ASN A 1 189 ? -14.366 8.477 3.758 1.00 89.62 189 ASN A C 1
ATOM 1448 O O . ASN A 1 189 ? -14.448 7.851 2.701 1.00 89.62 189 ASN A O 1
ATOM 1452 N N . SER A 1 190 ? -13.232 8.644 4.428 1.00 92.81 190 SER A N 1
ATOM 1453 C CA . SER A 1 190 ? -11.929 8.144 4.014 1.00 92.81 190 SER A CA 1
ATOM 1454 C C . SER A 1 190 ? -11.374 7.215 5.081 1.00 92.81 190 SER A C 1
ATOM 1456 O O . SER A 1 190 ? -11.668 7.357 6.265 1.00 92.81 190 SER A O 1
ATOM 1458 N N . VAL A 1 191 ? -10.527 6.282 4.664 1.00 95.06 191 VAL A N 1
ATOM 1459 C CA . VAL A 1 191 ? -9.789 5.402 5.569 1.00 95.06 191 VAL A CA 1
ATOM 1460 C C . VAL A 1 191 ? -8.331 5.388 5.134 1.00 95.06 191 VAL A C 1
ATOM 1462 O O . VAL A 1 191 ? -8.037 5.252 3.948 1.00 95.06 191 VAL A O 1
ATOM 1465 N N . ILE A 1 192 ? -7.416 5.515 6.093 1.00 97.50 192 ILE A N 1
ATOM 1466 C CA . ILE A 1 192 ? -5.996 5.222 5.895 1.00 97.50 192 ILE A CA 1
ATOM 1467 C C . ILE A 1 192 ? -5.748 3.816 6.429 1.00 97.50 192 ILE A C 1
ATOM 1469 O O . ILE A 1 192 ? -5.974 3.547 7.610 1.00 97.50 192 ILE A O 1
ATOM 1473 N N . LEU A 1 193 ? -5.266 2.934 5.559 1.00 98.25 193 LEU A N 1
ATOM 1474 C CA . LEU A 1 193 ? -4.756 1.618 5.925 1.00 98.25 193 LEU A CA 1
ATOM 1475 C C . LEU A 1 193 ? -3.230 1.662 5.847 1.00 98.25 193 LEU A C 1
ATOM 1477 O O . LEU A 1 193 ? -2.678 2.098 4.840 1.00 98.25 193 LEU A O 1
ATOM 1481 N N . ILE A 1 194 ? -2.557 1.234 6.913 1.00 98.62 194 ILE A N 1
ATOM 1482 C CA . ILE A 1 194 ? -1.093 1.153 6.978 1.00 98.62 194 ILE A CA 1
ATOM 1483 C C . ILE A 1 194 ? -0.743 -0.280 7.331 1.00 98.62 194 ILE A C 1
ATOM 1485 O O . ILE A 1 194 ? -1.154 -0.760 8.386 1.00 98.62 194 ILE A O 1
ATOM 1489 N N . ALA A 1 195 ? 0.022 -0.938 6.472 1.00 97.75 195 ALA A N 1
ATOM 1490 C CA . ALA A 1 195 ? 0.515 -2.288 6.681 1.00 97.75 195 ALA A CA 1
ATOM 1491 C C . ALA A 1 195 ? 1.972 -2.371 6.218 1.00 97.75 195 ALA A C 1
ATOM 1493 O O . ALA A 1 195 ? 2.379 -1.641 5.315 1.00 97.75 195 ALA A O 1
ATOM 1494 N N . TRP A 1 196 ? 2.722 -3.268 6.845 1.00 97.69 196 TRP A N 1
ATOM 1495 C CA . TRP A 1 196 ? 4.005 -3.743 6.339 1.00 97.69 196 TRP A CA 1
ATOM 1496 C C . TRP A 1 196 ? 3.731 -4.980 5.489 1.00 97.69 196 TRP A C 1
ATOM 1498 O O . TRP A 1 196 ? 2.761 -5.692 5.749 1.00 97.69 196 TRP A O 1
ATOM 1508 N N . ASP A 1 197 ? 4.537 -5.192 4.460 1.00 96.69 197 ASP A N 1
ATOM 1509 C CA . ASP A 1 197 ? 4.426 -6.300 3.513 1.00 96.69 197 ASP A CA 1
ATOM 1510 C C . ASP A 1 197 ? 4.760 -7.655 4.152 1.00 96.69 197 ASP A C 1
ATOM 1512 O O . ASP A 1 197 ? 4.095 -8.649 3.875 1.00 96.69 197 ASP A O 1
ATOM 1516 N N . GLU A 1 198 ? 5.737 -7.699 5.055 1.00 95.31 198 GLU A N 1
ATOM 1517 C CA . GLU A 1 198 ? 6.118 -8.919 5.770 1.00 95.31 198 GLU A CA 1
ATOM 1518 C C . GLU A 1 198 ? 6.942 -8.633 7.033 1.00 95.31 198 GLU A C 1
ATOM 1520 O O . GLU A 1 198 ? 7.336 -7.500 7.316 1.00 95.31 198 GLU A O 1
ATOM 1525 N N . SER A 1 199 ? 7.168 -9.664 7.850 1.00 92.62 199 SER A N 1
ATOM 1526 C CA . SER A 1 199 ? 8.143 -9.599 8.938 1.00 92.62 199 SER A CA 1
ATOM 1527 C C . SER A 1 199 ? 9.564 -9.745 8.388 1.00 92.62 199 SER A C 1
ATOM 1529 O O . SER A 1 199 ? 9.832 -10.674 7.639 1.00 92.62 199 SER A O 1
ATOM 1531 N N . ASP A 1 200 ? 10.505 -8.912 8.810 1.00 83.06 200 ASP A N 1
ATOM 1532 C CA . ASP A 1 200 ? 11.835 -8.879 8.185 1.00 83.06 200 ASP A CA 1
ATOM 1533 C C . ASP A 1 200 ? 12.813 -9.992 8.656 1.00 83.06 200 ASP A C 1
ATOM 1535 O O . ASP A 1 200 ? 12.501 -10.849 9.498 1.00 83.06 200 ASP A O 1
ATOM 1539 N N . PHE A 1 201 ? 14.028 -9.983 8.094 1.00 63.12 201 PHE A N 1
ATOM 1540 C CA . PHE A 1 201 ? 15.171 -10.827 8.416 1.00 63.12 201 PHE A CA 1
ATOM 1541 C C . PHE A 1 201 ? 15.338 -11.027 9.938 1.00 63.12 201 PHE A C 1
ATOM 1543 O O . PHE A 1 201 ? 15.376 -10.068 10.709 1.00 63.12 201 PHE A O 1
ATOM 1550 N N . PRO A 1 202 ? 15.506 -12.280 10.399 1.00 62.09 202 PRO A N 1
ATOM 1551 C CA . PRO A 1 202 ? 15.906 -13.443 9.609 1.00 62.09 202 PRO A CA 1
ATOM 1552 C C . PRO A 1 202 ? 14.767 -14.221 8.917 1.00 62.09 202 PRO A C 1
ATOM 1554 O O . PRO A 1 202 ? 14.949 -15.416 8.688 1.00 62.09 202 PRO A O 1
ATOM 1557 N N . PHE A 1 203 ? 13.616 -13.601 8.602 1.00 76.69 203 PHE A N 1
ATOM 1558 C CA . PHE A 1 203 ? 12.446 -14.259 7.987 1.00 76.69 203 PHE A CA 1
ATOM 1559 C C . PHE A 1 203 ? 12.034 -15.521 8.756 1.00 76.69 203 PHE A C 1
ATOM 1561 O O . PHE A 1 203 ? 11.542 -16.508 8.208 1.00 76.69 203 PHE A O 1
ATOM 1568 N N . SER A 1 204 ? 12.326 -15.525 10.056 1.00 83.56 204 SER A N 1
ATOM 1569 C CA . SER A 1 204 ? 12.112 -16.678 10.920 1.00 83.56 204 SER A CA 1
ATOM 1570 C C . SER A 1 204 ? 10.650 -16.801 11.315 1.00 83.56 204 SER A C 1
ATOM 1572 O O . SER A 1 204 ? 10.194 -17.901 11.634 1.00 83.56 204 SER A O 1
ATOM 1574 N N . ASP A 1 205 ? 9.914 -15.691 11.272 1.00 92.81 205 ASP A N 1
ATOM 1575 C CA . ASP A 1 205 ? 8.474 -15.706 11.407 1.00 92.81 205 ASP A CA 1
ATOM 1576 C C . ASP A 1 205 ? 7.826 -15.981 10.045 1.00 92.81 205 ASP A C 1
ATOM 1578 O O . ASP A 1 205 ? 7.821 -15.163 9.131 1.00 92.81 205 ASP A O 1
ATOM 1582 N N . THR A 1 206 ? 7.285 -17.188 9.924 1.00 94.88 206 THR A N 1
ATOM 1583 C CA . THR A 1 206 ? 6.491 -17.649 8.775 1.00 94.88 206 THR A CA 1
ATOM 1584 C C . THR A 1 206 ? 5.046 -17.914 9.193 1.00 94.88 206 THR A C 1
ATOM 1586 O O . THR A 1 206 ? 4.311 -18.665 8.543 1.00 94.88 206 THR A O 1
ATOM 1589 N N . SER A 1 207 ? 4.626 -17.329 10.320 1.00 96.62 207 SER A N 1
ATOM 1590 C CA . SER A 1 207 ? 3.236 -17.370 10.756 1.00 96.62 207 SER A CA 1
ATOM 1591 C C . SER A 1 207 ? 2.348 -16.744 9.687 1.00 96.62 207 SER A C 1
ATOM 1593 O O . SER A 1 207 ? 2.734 -15.808 8.990 1.00 96.62 207 SER A O 1
ATOM 1595 N N . GLY A 1 208 ? 1.141 -17.272 9.551 1.00 97.06 208 GLY A N 1
ATOM 1596 C CA . GLY A 1 208 ? 0.196 -16.795 8.561 1.00 97.06 208 GLY A CA 1
ATOM 1597 C C . GLY A 1 208 ? -1.220 -17.243 8.877 1.00 97.06 208 GLY A C 1
ATOM 1598 O O . GLY A 1 208 ? -1.461 -17.995 9.824 1.00 97.06 208 GLY A O 1
ATOM 1599 N N . CYS A 1 209 ? -2.163 -16.756 8.084 1.00 97.94 209 CYS A N 1
ATOM 1600 C CA . CYS A 1 209 ? -3.581 -17.073 8.187 1.00 97.94 209 CYS A CA 1
ATOM 1601 C C . CYS A 1 209 ? -4.243 -16.955 6.817 1.00 97.94 209 CYS A C 1
ATOM 1603 O O . CYS A 1 209 ? -3.597 -16.558 5.848 1.00 97.94 209 CYS A O 1
ATOM 1605 N N . CYS A 1 210 ? -5.557 -17.196 6.778 1.00 97.75 210 CYS A N 1
ATOM 1606 C CA . CYS A 1 210 ? -6.423 -16.626 5.749 1.00 97.75 210 CYS A CA 1
ATOM 1607 C C . CYS A 1 210 ? -5.953 -17.005 4.329 1.00 97.75 210 CYS A C 1
ATOM 1609 O O . CYS A 1 210 ? -5.625 -16.141 3.521 1.00 97.75 210 CYS A O 1
ATOM 1611 N N . ASP A 1 211 ? -5.829 -18.315 4.090 1.00 97.00 211 ASP A N 1
ATOM 1612 C CA . ASP A 1 211 ? -5.296 -18.949 2.870 1.00 97.00 211 ASP A CA 1
ATOM 1613 C C . ASP A 1 211 ? -3.799 -18.741 2.580 1.00 97.00 211 ASP A C 1
ATOM 1615 O O . ASP A 1 211 ? -3.307 -19.113 1.516 1.00 97.00 211 ASP A O 1
ATOM 1619 N N . ALA A 1 212 ? -3.045 -18.235 3.556 1.00 97.00 212 ALA A N 1
ATOM 1620 C CA . ALA A 1 212 ? -1.592 -18.109 3.509 1.00 97.00 212 ALA A CA 1
ATOM 1621 C C . ALA A 1 212 ? -0.960 -18.737 4.764 1.00 97.00 212 ALA A C 1
ATOM 1623 O O . ALA A 1 212 ? -0.681 -18.061 5.753 1.00 97.00 212 ALA A O 1
ATOM 1624 N N . THR A 1 213 ? -0.805 -20.065 4.787 1.00 94.69 213 THR A N 1
ATOM 1625 C CA . THR A 1 213 ? -0.129 -20.785 5.885 1.00 94.69 213 THR A CA 1
ATOM 1626 C C . THR A 1 213 ? 0.783 -21.887 5.322 1.00 94.69 213 THR A C 1
ATOM 1628 O O . THR A 1 213 ? 0.263 -22.858 4.766 1.00 94.69 213 THR A O 1
ATOM 1631 N N . PRO A 1 214 ? 2.122 -21.786 5.467 1.00 94.56 214 PRO A N 1
ATOM 1632 C CA . PRO A 1 214 ? 2.860 -20.690 6.114 1.00 94.56 214 PRO A CA 1
ATOM 1633 C C . PRO A 1 214 ? 2.662 -19.340 5.401 1.00 94.56 214 PRO A C 1
ATOM 1635 O O . PRO A 1 214 ? 2.258 -19.313 4.241 1.00 94.56 214 PRO A O 1
ATOM 1638 N N . GLY A 1 215 ? 2.900 -18.245 6.124 1.00 95.88 215 GLY A N 1
ATOM 1639 C CA . GLY A 1 215 ? 2.750 -16.869 5.646 1.00 95.88 215 GLY A CA 1
ATOM 1640 C C . GLY A 1 215 ? 4.038 -16.050 5.753 1.00 95.88 215 GLY A C 1
ATOM 1641 O O . GLY A 1 215 ? 5.129 -16.606 5.874 1.00 95.88 215 GLY A O 1
ATOM 1642 N N . GLY A 1 216 ? 3.890 -14.725 5.710 1.00 96.12 216 GLY A N 1
ATOM 1643 C CA . GLY A 1 216 ? 4.974 -13.734 5.779 1.00 96.12 216 GLY A CA 1
ATOM 1644 C C . GLY A 1 216 ? 5.288 -13.222 7.186 1.00 96.12 216 GLY A C 1
ATOM 1645 O O . GLY A 1 216 ? 5.933 -12.190 7.330 1.00 96.12 216 GLY A O 1
ATOM 1646 N N . GLY A 1 217 ? 4.794 -13.890 8.229 1.00 97.00 217 GLY A N 1
ATOM 1647 C CA . GLY A 1 217 ? 5.010 -13.493 9.620 1.00 97.00 217 GLY A CA 1
ATOM 1648 C C . GLY A 1 217 ? 4.120 -12.340 10.084 1.00 97.00 217 GLY A C 1
ATOM 1649 O O . GLY A 1 217 ? 3.353 -11.760 9.315 1.00 97.00 217 GLY A O 1
ATOM 1650 N N . HIS A 1 218 ? 4.151 -12.054 11.387 1.00 95.94 218 HIS A N 1
ATOM 1651 C CA . HIS A 1 218 ? 3.295 -11.048 12.018 1.00 95.94 218 HIS A CA 1
ATOM 1652 C C . HIS A 1 218 ? 3.775 -9.628 11.715 1.00 95.94 218 HIS A C 1
ATOM 1654 O O . HIS A 1 218 ? 4.943 -9.294 11.919 1.00 95.94 218 HIS A O 1
ATOM 1660 N N . VAL A 1 219 ? 2.850 -8.768 11.289 1.00 96.12 219 VAL A N 1
ATOM 1661 C CA . VAL A 1 219 ? 3.132 -7.363 10.982 1.00 96.12 219 VAL A CA 1
ATOM 1662 C C . VAL A 1 219 ? 2.141 -6.437 11.672 1.00 96.12 219 VAL A C 1
ATOM 1664 O O . VAL A 1 219 ? 0.999 -6.792 11.968 1.00 96.12 219 VAL A O 1
ATOM 1667 N N . VAL A 1 220 ? 2.572 -5.203 11.936 1.00 95.50 220 VAL A N 1
ATOM 1668 C CA . VAL A 1 220 ? 1.656 -4.169 12.429 1.00 95.50 220 VAL A CA 1
ATOM 1669 C C . VAL A 1 220 ? 0.694 -3.800 11.309 1.00 95.50 220 VAL A C 1
ATOM 1671 O O . VAL A 1 220 ? 1.088 -3.666 10.157 1.00 95.50 220 VAL A O 1
ATOM 1674 N N . THR A 1 221 ? -0.582 -3.616 11.629 1.00 98.06 221 THR A N 1
ATOM 1675 C CA . THR A 1 221 ? -1.532 -3.027 10.685 1.00 98.06 221 THR A CA 1
ATOM 1676 C C . THR A 1 221 ? -2.458 -2.071 11.411 1.00 98.06 221 THR A C 1
ATOM 1678 O O . THR A 1 221 ? -3.065 -2.417 12.428 1.00 98.06 221 THR A O 1
ATOM 1681 N N . LEU A 1 222 ? -2.527 -0.850 10.891 1.00 97.75 222 LEU A N 1
ATOM 1682 C CA . LEU A 1 222 ? -3.314 0.246 11.434 1.00 97.75 222 LEU A CA 1
ATOM 1683 C C . LEU A 1 222 ? -4.429 0.612 10.459 1.00 97.75 222 LEU A C 1
ATOM 1685 O O . LEU A 1 222 ? -4.231 0.626 9.244 1.00 97.75 222 LEU A O 1
ATOM 1689 N N . ALA A 1 223 ? -5.583 0.958 11.011 1.00 96.75 223 ALA A N 1
ATOM 1690 C CA . ALA A 1 223 ? -6.716 1.494 10.279 1.00 96.75 223 ALA A CA 1
ATOM 1691 C C . ALA A 1 223 ? -7.169 2.788 10.951 1.00 96.75 223 ALA A C 1
ATOM 1693 O O . ALA A 1 223 ? -7.501 2.803 12.136 1.00 96.75 223 ALA A O 1
ATOM 1694 N N . ILE A 1 224 ? -7.177 3.875 10.193 1.00 95.69 224 ILE A N 1
ATOM 1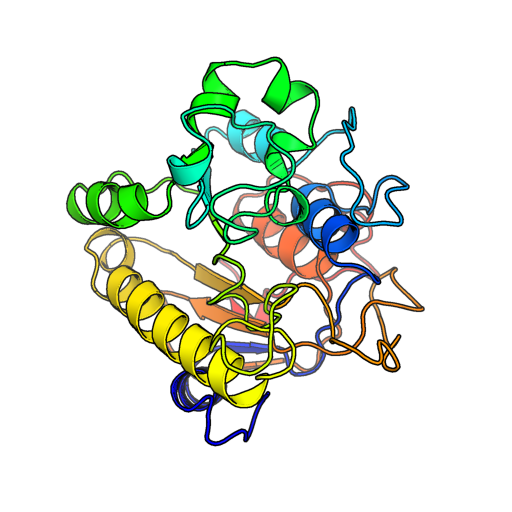695 C CA . ILE A 1 224 ? -7.569 5.199 10.669 1.00 95.69 224 ILE A CA 1
ATOM 1696 C C . ILE A 1 224 ? -8.760 5.621 9.810 1.00 95.69 224 ILE A C 1
ATOM 1698 O O . ILE A 1 224 ? -8.549 5.982 8.655 1.00 95.69 224 ILE A O 1
ATOM 1702 N N . PRO A 1 225 ? -10.008 5.493 10.283 1.00 92.62 225 PRO A N 1
ATOM 1703 C CA . PRO A 1 225 ? -11.171 6.025 9.579 1.00 92.62 225 PRO A CA 1
ATOM 1704 C C . PRO A 1 225 ? -11.341 7.529 9.862 1.00 92.62 225 PRO A C 1
ATOM 1706 O O . PRO A 1 225 ? -11.067 7.990 10.967 1.00 92.62 225 PRO A O 1
ATOM 1709 N N . SER A 1 226 ? -11.814 8.308 8.883 1.00 90.75 226 SER A N 1
ATOM 1710 C CA . SER A 1 226 ? -12.124 9.736 9.076 1.00 90.75 226 SER A CA 1
ATOM 1711 C C . SER A 1 226 ? -13.363 9.945 9.950 1.00 90.75 226 SER A C 1
ATOM 1713 O O . SER A 1 226 ? -13.449 10.925 10.691 1.00 90.75 226 SER A O 1
ATOM 1715 N N . GLU A 1 227 ? -14.303 8.999 9.906 1.00 80.25 227 GLU A N 1
ATOM 1716 C CA . GLU A 1 227 ? -15.458 8.940 10.795 1.00 80.25 227 GLU A CA 1
ATOM 1717 C C . GLU A 1 227 ? -15.161 8.039 12.002 1.00 80.25 227 GLU A C 1
ATOM 1719 O O . GLU A 1 227 ? -14.788 6.877 11.850 1.00 80.25 227 GLU A O 1
ATOM 1724 N N . ASN A 1 228 ? -15.426 8.536 13.213 1.00 64.50 228 ASN A N 1
ATOM 1725 C CA . ASN A 1 228 ? -15.233 7.810 14.477 1.00 64.50 228 ASN A CA 1
ATOM 1726 C C . ASN A 1 228 ? -13.772 7.427 14.756 1.00 64.50 228 ASN A C 1
ATOM 1728 O O . ASN A 1 228 ? -13.439 6.244 14.868 1.00 64.50 228 ASN A O 1
ATOM 1732 N N . ASP A 1 229 ? -12.954 8.465 14.945 1.00 64.00 229 ASP A N 1
ATOM 1733 C CA . ASP A 1 229 ? -11.533 8.440 15.320 1.00 64.00 229 ASP A CA 1
ATOM 1734 C C . ASP A 1 229 ? -11.292 7.939 16.761 1.00 64.00 229 ASP A C 1
ATOM 1736 O O . ASP A 1 229 ? -10.707 8.604 17.613 1.00 64.00 229 ASP A O 1
ATOM 1740 N N . THR A 1 230 ? -11.869 6.785 17.080 1.00 74.56 230 THR A N 1
ATOM 1741 C CA . THR A 1 230 ? -11.805 6.152 18.397 1.00 74.56 230 THR A CA 1
ATOM 1742 C C . THR A 1 230 ? -10.948 4.903 18.326 1.00 74.56 230 THR A C 1
ATOM 1744 O O . THR A 1 230 ? -11.047 4.147 17.358 1.00 74.56 230 THR A O 1
ATOM 1747 N N . GLU A 1 231 ? -10.199 4.644 19.393 1.00 88.19 231 GLU A N 1
ATOM 1748 C CA . GLU A 1 231 ? -9.413 3.425 19.579 1.00 88.19 231 GLU A CA 1
ATOM 1749 C C . GLU A 1 231 ? -10.245 2.163 19.298 1.00 88.19 231 GLU A C 1
ATOM 1751 O O . GLU A 1 231 ? -11.330 1.967 19.859 1.00 88.19 231 GLU A O 1
ATOM 1756 N N . ARG A 1 232 ? -9.713 1.277 18.448 1.00 92.25 232 ARG A N 1
ATOM 1757 C CA . ARG A 1 232 ? -10.268 -0.059 18.199 1.00 92.25 232 ARG A CA 1
ATOM 1758 C C . ARG A 1 232 ? -9.144 -1.071 18.108 1.00 92.25 232 ARG A C 1
ATOM 1760 O O . ARG A 1 232 ? -8.122 -0.825 17.482 1.00 92.25 232 ARG A O 1
ATOM 1767 N N . THR A 1 233 ? -9.359 -2.254 18.667 1.00 95.00 233 THR A N 1
ATOM 1768 C CA . THR A 1 233 ? -8.431 -3.374 18.497 1.00 95.00 233 THR A CA 1
ATOM 1769 C C . THR A 1 233 ? -9.175 -4.583 17.963 1.00 95.00 233 THR A C 1
ATOM 1771 O O . THR A 1 233 ? -10.260 -4.916 18.440 1.00 95.00 233 THR A O 1
ATOM 1774 N N . SER A 1 234 ? -8.586 -5.249 16.973 1.00 97.00 234 SER A N 1
ATOM 1775 C CA . SER A 1 234 ? -9.103 -6.506 16.441 1.00 97.00 234 SER A CA 1
ATOM 1776 C C . SER A 1 234 ? -8.131 -7.646 16.692 1.00 97.00 234 SER A C 1
ATOM 1778 O O . SER A 1 234 ? -6.917 -7.502 16.525 1.00 97.00 234 SER A O 1
ATOM 1780 N N . LYS A 1 235 ? -8.688 -8.789 17.095 1.00 97.25 235 LYS A N 1
ATOM 1781 C CA . LYS A 1 235 ? -7.981 -10.072 17.225 1.00 97.25 235 LYS A CA 1
ATOM 1782 C C . LYS A 1 235 ? -8.322 -11.041 16.093 1.00 97.25 235 LYS A C 1
ATOM 1784 O O . LYS A 1 235 ? -7.815 -12.163 16.088 1.00 97.25 235 LYS A O 1
ATOM 1789 N N . VAL A 1 236 ? -9.202 -10.639 15.174 1.00 97.81 236 VAL A N 1
ATOM 1790 C CA . VAL A 1 236 ? -9.501 -11.432 13.982 1.00 97.81 236 VAL A CA 1
ATOM 1791 C C . VAL A 1 236 ? -8.202 -11.599 13.198 1.00 97.81 236 VAL A C 1
ATOM 1793 O O . VAL A 1 236 ? -7.397 -10.673 13.125 1.00 97.81 236 VAL A O 1
ATOM 1796 N N . ALA A 1 237 ? -7.968 -12.811 12.699 1.00 98.12 237 ALA A N 1
ATOM 1797 C CA . ALA A 1 237 ? -6.807 -13.087 11.872 1.00 98.12 237 ALA A CA 1
ATOM 1798 C C . ALA A 1 237 ? -6.995 -12.414 10.508 1.00 98.12 237 ALA A C 1
ATOM 1800 O O . ALA A 1 237 ? -8.021 -12.631 9.863 1.00 98.12 237 ALA A O 1
ATOM 1801 N N . TYR A 1 238 ? -6.017 -11.612 10.095 1.00 98.75 238 TYR A N 1
ATOM 1802 C CA . TYR A 1 238 ? -6.020 -10.890 8.826 1.00 98.75 238 TYR A CA 1
ATOM 1803 C C . TYR A 1 238 ? -4.683 -11.054 8.095 1.00 98.75 238 TYR A C 1
ATOM 1805 O O . TYR A 1 238 ? -3.649 -11.311 8.708 1.00 98.75 238 TYR A O 1
ATOM 1813 N N . ASN A 1 239 ? -4.698 -10.881 6.778 1.00 98.75 239 ASN A N 1
ATOM 1814 C CA . ASN A 1 239 ? -3.505 -10.769 5.934 1.00 98.75 239 ASN A CA 1
ATOM 1815 C C . ASN A 1 239 ? -3.772 -9.809 4.758 1.00 98.75 239 ASN A C 1
ATOM 1817 O O . ASN A 1 239 ? -4.829 -9.176 4.703 1.00 98.75 239 ASN A O 1
ATOM 1821 N N . HIS A 1 240 ? -2.872 -9.722 3.775 1.00 98.75 240 HIS A N 1
ATOM 1822 C CA . HIS A 1 240 ? -3.067 -8.833 2.616 1.00 98.75 240 HIS A CA 1
ATOM 1823 C C . HIS A 1 240 ? -4.314 -9.123 1.777 1.00 98.75 240 HIS A C 1
ATOM 1825 O O . HIS A 1 240 ? -4.879 -8.189 1.207 1.00 98.75 240 HIS A O 1
ATOM 1831 N N . TYR A 1 241 ? -4.810 -10.364 1.749 1.00 98.81 241 TYR A N 1
ATOM 1832 C CA . TYR A 1 241 ? -6.101 -10.655 1.120 1.00 98.81 241 TYR A CA 1
ATOM 1833 C C . TYR A 1 241 ? -7.252 -10.017 1.904 1.00 98.81 241 TYR A C 1
ATOM 1835 O O . TYR A 1 241 ? -8.201 -9.519 1.311 1.00 98.81 241 TYR A O 1
ATOM 1843 N N . SER A 1 242 ? -7.149 -9.965 3.233 1.00 98.75 242 SER A N 1
ATOM 1844 C CA . SER A 1 242 ? -8.130 -9.295 4.099 1.00 98.75 242 SER A CA 1
ATOM 1845 C C . SER A 1 242 ? -8.116 -7.774 3.908 1.00 98.75 242 SER A C 1
ATOM 1847 O O . SER A 1 242 ? -9.174 -7.140 3.890 1.00 98.75 242 SER A O 1
ATOM 1849 N N . LEU A 1 243 ? -6.934 -7.179 3.708 1.00 98.69 243 LEU A N 1
ATOM 1850 C CA . LEU A 1 243 ? -6.793 -5.762 3.355 1.00 98.69 243 LEU A CA 1
ATOM 1851 C C . LEU A 1 243 ? -7.485 -5.462 2.019 1.00 98.69 243 LEU A C 1
ATOM 1853 O O . LEU A 1 243 ? -8.315 -4.554 1.958 1.00 98.69 243 LEU A O 1
ATOM 1857 N N . LEU A 1 244 ? -7.220 -6.259 0.980 1.00 98.81 244 LEU A N 1
ATOM 1858 C CA . LEU A 1 244 ? -7.880 -6.105 -0.318 1.00 98.81 244 LEU A CA 1
ATOM 1859 C C . LEU A 1 244 ? -9.399 -6.310 -0.216 1.00 98.81 244 LEU A C 1
ATOM 1861 O O . LEU A 1 244 ? -10.156 -5.455 -0.669 1.00 98.81 244 LEU A O 1
ATOM 1865 N N . ALA A 1 245 ? -9.846 -7.363 0.475 1.00 98.62 245 ALA A N 1
ATOM 1866 C CA . ALA A 1 245 ? -11.264 -7.633 0.720 1.00 98.62 245 ALA A CA 1
ATOM 1867 C C . ALA A 1 245 ? -11.967 -6.470 1.442 1.00 98.62 245 ALA A C 1
ATOM 1869 O O . ALA A 1 245 ? -13.157 -6.237 1.238 1.00 98.62 245 ALA A O 1
ATOM 1870 N N . THR A 1 246 ? -11.242 -5.717 2.277 1.00 97.94 246 THR A N 1
ATOM 1871 C CA . THR A 1 246 ? -11.767 -4.512 2.937 1.00 97.94 246 THR A CA 1
ATOM 1872 C C . THR A 1 246 ? -12.091 -3.423 1.915 1.00 97.94 246 THR A C 1
ATOM 1874 O O . THR A 1 246 ? -13.200 -2.895 1.932 1.00 97.94 246 THR A O 1
ATOM 1877 N N . ILE A 1 247 ? -11.169 -3.133 0.990 1.00 98.06 247 ILE A N 1
ATOM 1878 C CA . ILE A 1 247 ? -11.357 -2.142 -0.087 1.00 98.06 247 ILE A CA 1
ATOM 1879 C C . ILE A 1 247 ? -12.467 -2.588 -1.048 1.00 98.06 247 ILE A C 1
ATOM 1881 O O . ILE A 1 247 ? -13.346 -1.812 -1.426 1.00 98.06 247 ILE A O 1
ATOM 1885 N N . GLU A 1 248 ? -12.448 -3.862 -1.427 1.00 98.44 248 GLU A N 1
ATOM 1886 C CA . GLU A 1 248 ? -13.447 -4.464 -2.301 1.00 98.44 248 GLU A CA 1
ATOM 1887 C C . GLU A 1 248 ? -14.850 -4.410 -1.696 1.00 98.44 248 GLU A C 1
ATOM 1889 O O . GLU A 1 248 ? -15.804 -4.030 -2.377 1.00 98.44 248 GLU A O 1
ATOM 1894 N N . SER A 1 249 ? -14.982 -4.747 -0.410 1.00 96.75 249 SER A N 1
ATOM 1895 C CA . SER A 1 249 ? -16.252 -4.682 0.313 1.00 96.75 249 SER A CA 1
ATOM 1896 C C . SER A 1 249 ? -16.761 -3.246 0.416 1.00 96.75 249 SER A C 1
ATOM 1898 O O . SER A 1 249 ? -17.951 -3.011 0.194 1.00 96.75 249 SER A O 1
ATOM 1900 N N . ALA A 1 250 ? -15.870 -2.295 0.705 1.00 94.31 250 ALA A N 1
ATOM 1901 C CA . ALA A 1 250 ? -16.205 -0.887 0.878 1.00 94.31 250 ALA A CA 1
ATOM 1902 C C . ALA A 1 250 ? -16.890 -0.277 -0.350 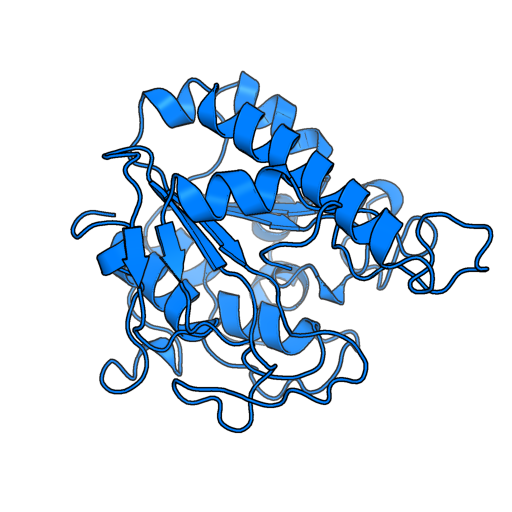1.00 94.31 250 ALA A C 1
ATOM 1904 O O . ALA A 1 250 ? -17.935 0.376 -0.272 1.00 94.31 250 ALA A O 1
ATOM 1905 N N . TRP A 1 251 ? -16.340 -0.553 -1.532 1.00 96.12 251 TRP A N 1
ATOM 1906 C CA . TRP A 1 251 ? -16.878 -0.040 -2.792 1.00 96.12 251 TRP A CA 1
ATOM 1907 C C . TRP A 1 251 ? -17.684 -1.060 -3.593 1.00 96.12 251 TRP A C 1
ATOM 1909 O O . TRP A 1 251 ? -18.117 -0.747 -4.701 1.00 96.12 251 TRP A O 1
ATOM 1919 N N . LYS A 1 252 ? -17.945 -2.242 -3.019 1.00 96.88 252 LYS A N 1
ATOM 1920 C CA . LYS A 1 252 ? -18.673 -3.356 -3.649 1.00 96.88 252 LYS A CA 1
ATOM 1921 C C . LYS A 1 252 ? -18.085 -3.746 -5.008 1.00 96.88 252 LYS A C 1
ATOM 1923 O O . LYS A 1 252 ? -18.824 -3.980 -5.959 1.00 96.88 252 LYS A O 1
ATOM 1928 N N . LEU A 1 253 ? -16.759 -3.829 -5.081 1.00 98.06 253 LEU A N 1
ATOM 1929 C CA . LEU A 1 253 ? -16.013 -4.037 -6.326 1.00 98.06 253 LEU A CA 1
ATOM 1930 C C . LEU A 1 253 ? -16.107 -5.468 -6.891 1.00 98.06 253 LEU A C 1
ATOM 1932 O O . LEU A 1 253 ? -15.633 -5.731 -7.997 1.00 98.06 253 LEU A O 1
ATOM 1936 N N . GLY A 1 254 ? -16.690 -6.403 -6.135 1.00 97.62 254 GLY A N 1
ATOM 1937 C CA . GLY A 1 254 ? -16.507 -7.840 -6.347 1.00 97.62 254 GLY A CA 1
ATOM 1938 C C . GLY A 1 254 ? -15.238 -8.338 -5.653 1.00 97.62 254 GLY A C 1
ATOM 1939 O O . GLY A 1 254 ? -14.633 -7.594 -4.896 1.00 97.62 254 GLY A O 1
ATOM 1940 N N . CYS A 1 255 ? -14.856 -9.589 -5.890 1.00 98.31 255 CYS A N 1
ATOM 1941 C CA . CYS A 1 255 ? -13.681 -10.208 -5.273 1.00 98.31 255 CYS A CA 1
ATOM 1942 C C . CYS A 1 255 ? -12.666 -10.663 -6.331 1.00 98.31 255 CYS A C 1
ATOM 1944 O O . CYS A 1 255 ? -13.042 -10.991 -7.463 1.00 98.31 255 CYS A O 1
ATOM 1946 N N . LEU A 1 256 ? -11.396 -10.746 -5.944 1.00 98.62 256 LEU A N 1
ATOM 1947 C CA . LEU A 1 256 ? -10.296 -11.318 -6.706 1.00 98.62 256 LEU A CA 1
ATOM 1948 C C . LEU A 1 256 ? -9.692 -12.508 -5.955 1.00 98.62 256 LEU A C 1
ATOM 1950 O O . LEU A 1 256 ? -9.190 -12.385 -4.840 1.00 98.62 256 LEU A O 1
ATOM 1954 N N . LYS A 1 257 ? -9.654 -13.673 -6.614 1.00 98.31 257 LYS A N 1
ATOM 1955 C CA . LYS A 1 257 ? -8.908 -14.856 -6.147 1.00 98.31 257 LYS A CA 1
ATOM 1956 C C . LYS A 1 257 ? -9.246 -15.220 -4.689 1.00 98.31 257 LYS A C 1
ATOM 1958 O O . LYS A 1 257 ? -10.388 -15.595 -4.436 1.00 98.31 257 LYS A O 1
ATOM 1963 N N . PHE A 1 258 ? -8.294 -15.149 -3.754 1.00 98.56 258 PHE A N 1
ATOM 1964 C CA . PHE A 1 258 ? -8.513 -15.543 -2.360 1.00 98.56 258 PHE A CA 1
ATOM 1965 C C . PHE A 1 258 ? -9.452 -14.599 -1.608 1.00 98.56 258 PHE A C 1
ATOM 1967 O O . PHE A 1 258 ? -10.091 -15.031 -0.657 1.00 98.56 258 PHE A O 1
ATOM 1974 N N . THR A 1 259 ? -9.663 -13.360 -2.064 1.00 98.44 259 THR A N 1
ATOM 1975 C CA . THR A 1 259 ? -10.674 -12.495 -1.432 1.00 98.44 259 THR A CA 1
ATOM 1976 C C . THR A 1 259 ? -12.106 -12.989 -1.666 1.00 98.44 259 THR A C 1
ATOM 1978 O O . THR A 1 259 ? -13.031 -12.575 -0.969 1.00 98.44 259 THR A O 1
ATOM 1981 N N . CYS A 1 260 ? -12.306 -13.925 -2.605 1.00 98.31 260 CYS A N 1
ATOM 1982 C CA . CYS A 1 260 ? -13.581 -14.610 -2.798 1.00 98.31 260 CYS A CA 1
ATOM 1983 C C . CYS A 1 260 ? -13.858 -15.686 -1.736 1.00 98.31 260 CYS A C 1
ATOM 1985 O O . CYS A 1 260 ? -15.020 -16.068 -1.557 1.00 98.31 260 CYS A O 1
ATOM 1987 N N . ASP A 1 261 ? -12.836 -16.174 -1.022 1.00 97.94 261 ASP A N 1
ATOM 1988 C CA . ASP A 1 261 ? -13.027 -17.069 0.118 1.00 97.94 261 ASP A CA 1
ATOM 1989 C C . ASP A 1 261 ? -13.476 -16.264 1.340 1.00 97.94 261 ASP A C 1
ATOM 1991 O O . ASP A 1 261 ? -12.729 -15.978 2.271 1.00 97.94 261 ASP A O 1
ATOM 1995 N N . THR A 1 262 ? -14.761 -15.924 1.359 1.00 95.00 262 THR A N 1
ATOM 1996 C CA . THR A 1 262 ? -15.361 -15.204 2.486 1.00 95.00 262 THR A CA 1
ATOM 1997 C C . THR A 1 262 ? -15.476 -16.053 3.753 1.00 95.00 262 THR A C 1
ATOM 1999 O O . THR A 1 262 ? -15.928 -15.534 4.775 1.00 95.00 262 THR A O 1
ATOM 2002 N N . VAL A 1 263 ? -15.108 -17.342 3.735 1.00 96.25 263 VAL A N 1
ATOM 2003 C CA . VAL A 1 263 ? -15.051 -18.183 4.938 1.00 96.25 263 VAL A CA 1
ATOM 2004 C C . VAL A 1 263 ? -13.762 -17.893 5.699 1.00 96.25 263 VAL A C 1
ATOM 2006 O O . VAL A 1 263 ? -13.844 -17.626 6.901 1.00 96.25 263 VAL A O 1
ATOM 2009 N N . ASN A 1 264 ? -12.624 -17.873 5.000 1.00 96.69 264 ASN A N 1
ATOM 2010 C CA . ASN A 1 264 ? -11.290 -17.733 5.591 1.00 96.69 264 ASN A CA 1
ATOM 2011 C C . ASN A 1 264 ? -10.725 -16.307 5.525 1.00 96.69 264 ASN A C 1
ATOM 2013 O O . ASN A 1 264 ? -10.025 -15.889 6.447 1.00 96.69 264 ASN A O 1
ATOM 2017 N N . VAL A 1 265 ? -11.054 -15.546 4.482 1.00 98.12 265 VAL A N 1
ATOM 2018 C CA . VAL A 1 265 ? -10.621 -14.159 4.291 1.00 98.12 265 VAL A CA 1
ATOM 2019 C C . VAL A 1 265 ? -11.758 -13.224 4.690 1.00 98.12 265 VAL A C 1
ATOM 2021 O O . VAL A 1 265 ? -12.820 -13.179 4.065 1.00 98.12 265 VAL A O 1
ATOM 2024 N N . LYS A 1 266 ? -11.555 -12.474 5.776 1.00 97.19 266 LYS A N 1
ATOM 2025 C CA . LYS A 1 266 ? -12.545 -11.526 6.301 1.00 97.19 266 LYS A CA 1
ATOM 2026 C C . LYS A 1 266 ? -12.085 -10.094 6.037 1.00 97.19 266 LYS A C 1
ATOM 2028 O O . LYS A 1 266 ? -10.932 -9.790 6.327 1.00 97.19 266 LYS A O 1
ATOM 2033 N N . PRO A 1 267 ? -12.955 -9.193 5.549 1.00 97.50 267 PRO A N 1
ATOM 2034 C CA . PRO A 1 267 ? -12.629 -7.773 5.535 1.00 97.50 267 PRO A CA 1
ATOM 2035 C C . PRO A 1 267 ? -12.460 -7.259 6.971 1.00 97.50 267 PRO A C 1
ATOM 2037 O O . PRO A 1 267 ? -13.139 -7.719 7.892 1.00 97.50 267 PRO A O 1
ATOM 2040 N N . MET A 1 268 ? -11.610 -6.252 7.153 1.00 96.56 268 MET A N 1
ATOM 2041 C CA . MET A 1 268 ? -11.324 -5.598 8.434 1.00 96.56 268 MET A CA 1
ATOM 2042 C C . MET A 1 268 ? -12.436 -4.617 8.851 1.00 96.56 268 MET A C 1
ATOM 2044 O O . MET A 1 268 ? -12.175 -3.518 9.346 1.00 96.56 268 MET A O 1
ATOM 2048 N N . SER A 1 269 ? -13.701 -4.978 8.613 1.00 93.00 269 SER A N 1
ATOM 2049 C CA . SER A 1 269 ? -14.871 -4.112 8.824 1.00 93.00 269 SER A CA 1
ATOM 2050 C C . SER A 1 269 ? -15.058 -3.692 10.284 1.00 93.00 269 SER A C 1
ATOM 2052 O O . SER A 1 269 ? -15.676 -2.666 10.562 1.00 93.00 269 SER A O 1
ATOM 2054 N N . ASP A 1 270 ? -14.522 -4.462 11.229 1.00 92.94 270 ASP A N 1
ATOM 2055 C CA . ASP A 1 270 ? -14.508 -4.114 12.649 1.00 92.94 270 ASP A CA 1
ATOM 2056 C C . ASP A 1 270 ? -13.568 -2.935 12.962 1.00 92.94 270 ASP A C 1
ATOM 2058 O O . ASP A 1 270 ? -13.852 -2.138 13.861 1.00 92.94 270 ASP A O 1
ATOM 2062 N N . LEU A 1 271 ? -12.503 -2.762 12.177 1.00 93.25 271 LEU A N 1
ATOM 2063 C CA . LEU A 1 271 ? -11.567 -1.648 12.300 1.00 93.25 271 LEU A CA 1
ATOM 2064 C C . LEU A 1 271 ? -12.010 -0.410 11.511 1.00 93.25 271 LEU A C 1
ATOM 2066 O O . LEU A 1 271 ? -11.906 0.696 12.033 1.00 93.25 271 LEU A O 1
ATOM 2070 N N . VAL A 1 272 ? -12.549 -0.581 10.299 1.00 89.19 272 VAL A N 1
ATOM 2071 C CA . VAL A 1 272 ? -12.903 0.551 9.413 1.00 89.19 272 VAL A CA 1
ATOM 2072 C C . VAL A 1 272 ? -14.360 1.022 9.535 1.00 89.19 272 VAL A C 1
ATOM 2074 O O . VAL A 1 272 ? -14.685 2.128 9.118 1.00 89.19 272 VAL A O 1
ATOM 2077 N N . GLY A 1 273 ? -15.238 0.233 10.168 1.00 73.69 273 GLY A N 1
ATOM 2078 C CA . GLY A 1 273 ? -16.676 0.513 10.281 1.00 73.69 273 GLY A CA 1
ATOM 2079 C C . GLY A 1 273 ? -17.516 -0.128 9.165 1.00 73.69 273 GLY A C 1
ATOM 2080 O O . GLY A 1 273 ? -17.028 -0.404 8.076 1.00 73.69 273 GLY A O 1
ATOM 2081 N N . GLN A 1 274 ? -18.806 -0.381 9.435 1.00 53.25 274 GLN A N 1
ATOM 2082 C CA . GLN A 1 274 ? -19.701 -1.142 8.536 1.00 53.25 274 GLN A CA 1
ATOM 2083 C C . GLN A 1 274 ? -20.076 -0.429 7.223 1.00 53.25 274 GLN A C 1
ATOM 2085 O O . GLN A 1 274 ? -20.620 -1.071 6.329 1.00 53.25 274 GLN A O 1
ATOM 2090 N N . ASN A 1 275 ? -19.793 0.872 7.115 1.00 48.72 275 ASN A N 1
ATOM 2091 C CA . ASN A 1 275 ? -20.047 1.690 5.923 1.00 48.72 275 ASN A CA 1
ATOM 2092 C C . ASN A 1 275 ? -18.752 2.241 5.298 1.00 48.72 275 ASN A C 1
ATOM 2094 O O . ASN A 1 275 ? -18.840 3.157 4.478 1.00 48.72 275 ASN A O 1
ATOM 2098 N N . GLY A 1 276 ? -17.587 1.764 5.760 1.00 44.25 276 GLY A N 1
ATOM 2099 C CA . GLY A 1 276 ? -16.285 2.132 5.201 1.00 44.25 276 GLY A CA 1
ATOM 2100 C C . GLY A 1 276 ? -16.144 1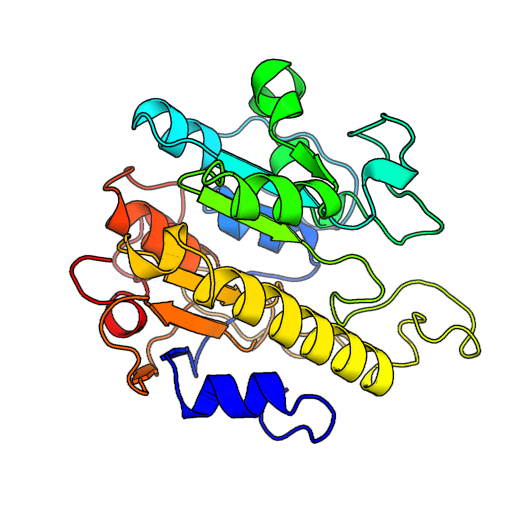.669 3.767 1.00 44.25 276 GLY A C 1
ATOM 2101 O O . GLY A 1 276 ? -16.804 0.662 3.431 1.00 44.25 276 GLY A O 1
#

Sequence (276 aa):
MIGNSNAPWINFAAKNYGLATNYFGVTHPSQPNYIAATSGSTNGVIDDSDITINVPNIVDQLEAHSKTWKGYMQSLSLCNGNLLASSCGNQLYERKHDPFVSYADVQNNPARMANIVDFSQFSTDLANNKVPNFSWISPDQCHDMHGRGALASDPCSFSNEQLLISAGDKFLRNTVGAIMNSNTWQNSNSVILIAWDESDFPFSDTSGCCDATPGGGHVVTLAIPSENDTERTSKVAYNHYSLLATIESAWKLGCLKFTCDTVNVKPMSDLVGQNG